Protein AF-Q9VW81-F1 (afdb_monomer_lite)

Secondary structure (DSSP, 8-state):
-HHHHHHHHHHHHHHHHHHHTTS--HHHHHHHSPTT-EEE-SS-TTEEEEE-S-SSS-EEEEEPPTTEEEETTTTEEEES-TT------SSTT-EEEETTEEEEEEEEPTTSPEEEEEPPTTEEEETTTTEEEE----HHHHHHHTSPTT-EEE-TT-TTEEEEEETTEEEEEEPPTTEEEETTTTEEEE-SS-SS-S--SS-----HHHHHHHHHHHH-SSEEE-SS-TTEEEEEETTEEEEEEPPTTEEEETTTTEEEE-TT-HHHHHHHHHHHHHHHHHHHHHHHHHHTT-------------------------------PPP------PPP-----------------

Radius of gyration: 32.93 Å; chains: 1; bounding box: 98×71×91 Å

Structure (mmCIF, N/CA/C/O backbone):
data_AF-Q9VW81-F1
#
_entry.id   AF-Q9VW81-F1
#
loop_
_atom_site.group_PDB
_atom_site.id
_atom_site.type_symbol
_atom_site.label_atom_id
_atom_site.label_alt_id
_atom_site.label_comp_id
_atom_site.label_asym_id
_atom_site.label_entity_id
_atom_site.label_seq_id
_atom_site.pdbx_PDB_ins_code
_atom_site.Cartn_x
_atom_site.Cartn_y
_atom_site.Cartn_z
_atom_site.occupancy
_atom_site.B_iso_or_equiv
_atom_site.auth_seq_id
_atom_site.auth_comp_id
_atom_site.auth_asym_id
_atom_site.auth_atom_id
_atom_site.pdbx_PDB_model_num
ATOM 1 N N . MET A 1 1 ? -50.491 -30.051 59.824 1.00 61.62 1 MET A N 1
ATOM 2 C CA . MET A 1 1 ? -49.815 -30.224 58.514 1.00 61.62 1 MET A CA 1
ATOM 3 C C . MET A 1 1 ? -50.005 -29.016 57.587 1.00 61.62 1 MET A C 1
ATOM 5 O O . MET A 1 1 ? -49.268 -28.918 56.613 1.00 61.62 1 MET A O 1
ATOM 9 N N . GLU A 1 2 ? -50.885 -28.055 57.904 1.00 72.88 2 GLU A N 1
ATOM 10 C CA . GLU A 1 2 ? -51.149 -26.876 57.056 1.00 72.88 2 GLU A CA 1
ATOM 11 C C . GLU A 1 2 ? -49.958 -25.931 56.832 1.00 72.88 2 GLU A C 1
ATOM 13 O O . GLU A 1 2 ? -49.770 -25.464 55.711 1.00 72.88 2 GLU A O 1
ATOM 18 N N . ASN A 1 3 ? -49.087 -25.704 57.825 1.00 72.94 3 ASN A N 1
ATOM 19 C CA . ASN A 1 3 ? -47.959 -24.774 57.648 1.00 72.94 3 ASN A CA 1
ATOM 20 C C . ASN A 1 3 ? -46.942 -25.213 56.581 1.00 72.94 3 ASN A C 1
ATOM 22 O O . ASN A 1 3 ? -46.312 -24.364 55.959 1.00 72.94 3 ASN A O 1
ATOM 26 N N . ARG A 1 4 ? -46.775 -26.520 56.332 1.00 75.69 4 ARG A N 1
ATOM 27 C CA . ARG A 1 4 ? -45.836 -26.997 55.299 1.00 75.69 4 ARG A CA 1
ATOM 28 C C . ARG A 1 4 ? -46.354 -26.751 53.883 1.00 75.69 4 ARG A C 1
ATOM 30 O O . ARG A 1 4 ? -45.559 -26.430 53.009 1.00 75.69 4 ARG A O 1
ATOM 37 N N . LEU A 1 5 ? -47.667 -26.851 53.669 1.00 76.31 5 LEU A N 1
ATOM 38 C CA . LEU A 1 5 ? -48.289 -26.557 52.377 1.00 76.31 5 LEU A CA 1
ATOM 39 C C . LEU A 1 5 ? -48.159 -25.071 52.032 1.00 76.31 5 LEU A C 1
ATOM 41 O O . LEU A 1 5 ? -47.749 -24.755 50.920 1.00 76.31 5 LEU A O 1
ATOM 45 N N . LEU A 1 6 ? -48.411 -24.167 52.986 1.00 79.25 6 LEU A N 1
ATOM 46 C CA . LEU A 1 6 ? -48.279 -22.720 52.765 1.00 79.25 6 LEU A CA 1
ATOM 47 C C . LEU A 1 6 ? -46.860 -22.310 52.353 1.00 79.25 6 LEU A C 1
ATOM 49 O O . LEU A 1 6 ? -46.704 -21.512 51.435 1.00 79.25 6 LEU A O 1
ATOM 53 N N . VAL A 1 7 ? -45.827 -22.892 52.973 1.00 80.44 7 VAL A N 1
ATOM 54 C CA . VAL A 1 7 ? -44.427 -22.614 52.608 1.00 80.44 7 VAL A CA 1
ATOM 55 C C . VAL A 1 7 ? -44.112 -23.113 51.196 1.00 80.44 7 VAL A C 1
ATOM 57 O O . VAL A 1 7 ? -43.472 -22.397 50.435 1.00 80.44 7 VAL A O 1
ATOM 60 N N . ILE A 1 8 ? -44.596 -24.297 50.807 1.00 81.31 8 ILE A N 1
ATOM 61 C CA . ILE A 1 8 ? -44.394 -24.831 49.449 1.00 81.31 8 ILE A CA 1
ATOM 62 C C . ILE A 1 8 ? -45.087 -23.945 48.404 1.00 81.31 8 ILE A C 1
ATOM 64 O O . ILE A 1 8 ? -44.485 -23.642 47.376 1.00 81.31 8 ILE A O 1
ATOM 68 N N . TRP A 1 9 ? -46.309 -23.476 48.677 1.00 83.31 9 TRP A N 1
ATOM 69 C CA . TRP A 1 9 ? -47.015 -22.535 47.801 1.00 83.31 9 TRP A CA 1
ATOM 70 C C . TRP A 1 9 ? -46.297 -21.190 47.690 1.00 83.31 9 TRP A C 1
ATOM 72 O O . TRP A 1 9 ? -46.191 -20.659 46.587 1.00 83.31 9 TRP A O 1
ATOM 82 N N . LEU A 1 10 ? -45.755 -20.663 48.794 1.00 81.31 10 LEU A N 1
ATOM 83 C CA . LEU A 1 10 ? -44.970 -19.428 48.773 1.00 81.31 10 LEU A CA 1
ATOM 84 C C . LEU A 1 10 ? -43.695 -19.599 47.938 1.00 81.31 10 LEU A C 1
ATOM 86 O O . LEU A 1 10 ? -43.390 -18.751 47.109 1.00 81.31 10 LEU A O 1
ATOM 90 N N . LEU A 1 11 ? -42.978 -20.712 48.115 1.00 78.75 11 LEU A N 1
ATOM 91 C CA . LEU A 1 11 ? -41.764 -21.012 47.355 1.00 78.75 11 LEU A CA 1
ATOM 92 C C . LEU A 1 11 ? -42.057 -21.218 45.864 1.00 78.75 11 LEU A C 1
ATOM 94 O O . LEU A 1 11 ? -41.301 -20.720 45.037 1.00 78.75 11 LEU A O 1
ATOM 98 N N . LEU A 1 12 ? -43.161 -21.884 45.510 1.00 74.81 12 LEU A N 1
ATOM 99 C CA . LEU A 1 12 ? -43.614 -22.013 44.121 1.00 74.81 12 LEU A CA 1
ATOM 100 C C . LEU A 1 12 ? -43.999 -20.655 43.528 1.00 74.81 12 LEU A C 1
ATOM 102 O O . LEU A 1 12 ? -43.598 -20.354 42.410 1.00 74.81 12 LEU A O 1
ATOM 106 N N . ALA A 1 13 ? -44.719 -19.812 44.274 1.00 72.88 13 ALA A N 1
ATOM 107 C CA . ALA A 1 13 ? -45.083 -18.470 43.827 1.00 72.88 13 ALA A CA 1
ATOM 108 C C . ALA A 1 13 ? -43.837 -17.599 43.600 1.00 72.88 13 ALA A C 1
ATOM 110 O O . ALA A 1 13 ? -43.706 -16.986 42.542 1.00 72.88 13 ALA A O 1
ATOM 111 N N . ILE A 1 14 ? -42.885 -17.619 44.538 1.00 69.62 14 ILE A N 1
ATOM 112 C CA . ILE A 1 14 ? -41.596 -16.926 44.427 1.00 69.62 14 ILE A CA 1
ATOM 113 C C . ILE A 1 14 ? -40.802 -17.474 43.234 1.00 69.62 14 ILE A C 1
ATOM 115 O O . ILE A 1 14 ? -40.318 -16.687 42.429 1.00 69.62 14 ILE A O 1
ATOM 119 N N . ALA A 1 15 ? -40.743 -18.795 43.039 1.00 60.91 15 ALA A N 1
ATOM 120 C CA . ALA A 1 15 ? -40.084 -19.399 41.882 1.00 60.91 15 ALA A CA 1
ATOM 121 C C . ALA A 1 15 ? -40.744 -18.973 40.560 1.00 60.91 15 ALA A C 1
ATOM 123 O O . ALA A 1 15 ? -40.047 -18.600 39.624 1.00 60.91 15 ALA A O 1
ATOM 124 N N . THR A 1 16 ? -42.079 -18.938 40.479 1.00 59.38 16 THR A N 1
ATOM 125 C CA . THR A 1 16 ? -42.777 -18.452 39.274 1.00 59.38 16 THR A CA 1
ATOM 126 C C . THR A 1 16 ? -42.603 -16.951 39.040 1.00 59.38 16 THR A C 1
ATOM 128 O O . THR A 1 16 ? -42.593 -16.521 37.888 1.00 59.38 16 THR A O 1
ATOM 131 N N . ALA A 1 17 ? -42.438 -16.154 40.100 1.00 57.97 17 ALA A N 1
ATOM 132 C CA . ALA A 1 17 ? -42.166 -14.723 40.003 1.00 57.97 17 ALA A CA 1
ATOM 133 C C . ALA A 1 17 ? -40.717 -14.446 39.564 1.00 57.97 17 ALA A C 1
ATOM 135 O O . ALA A 1 17 ? -40.504 -13.597 38.705 1.00 57.97 17 ALA A O 1
ATOM 136 N N . LEU A 1 18 ? -39.739 -15.208 40.071 1.00 54.00 18 LEU A N 1
ATOM 137 C CA . LEU A 1 18 ? -38.339 -15.130 39.639 1.00 54.00 18 LEU A CA 1
ATOM 138 C C . LEU A 1 18 ? -38.146 -15.629 38.201 1.00 54.00 18 LEU A C 1
ATOM 140 O O . LEU A 1 18 ? -37.438 -14.987 37.436 1.00 54.00 18 LEU A O 1
ATOM 144 N N . VAL A 1 19 ? -38.844 -16.692 37.784 1.00 51.12 19 VAL A N 1
ATOM 145 C CA . VAL A 1 19 ? -38.787 -17.193 36.395 1.00 51.12 19 VAL A CA 1
ATOM 146 C C . VAL A 1 19 ? -39.449 -16.223 35.401 1.00 51.12 19 VAL A C 1
ATOM 148 O O . VAL A 1 19 ? -39.058 -16.174 34.238 1.00 51.12 19 VAL A O 1
ATOM 151 N N . LYS A 1 20 ? -40.415 -15.400 35.836 1.00 51.06 20 LYS A N 1
ATOM 152 C CA . LYS A 1 20 ? -41.010 -14.341 34.995 1.00 51.06 20 LYS A CA 1
ATOM 153 C C . LYS A 1 20 ? -40.194 -13.044 34.952 1.00 51.06 20 LYS A C 1
ATOM 155 O O . LYS A 1 20 ? -40.420 -12.247 34.048 1.00 51.06 20 LYS A O 1
ATOM 160 N N . ALA A 1 21 ? -39.257 -12.834 35.876 1.00 51.03 21 ALA A N 1
ATOM 161 C CA . ALA A 1 21 ? -38.450 -11.614 35.942 1.00 51.03 21 ALA A CA 1
ATOM 162 C C . ALA A 1 21 ? -37.217 -11.622 35.010 1.00 51.03 21 ALA A C 1
ATOM 164 O O . ALA A 1 21 ? -36.600 -10.579 34.816 1.00 51.03 21 ALA A O 1
ATOM 165 N N . GLU A 1 22 ? -36.868 -12.757 34.392 1.00 49.53 22 GLU A N 1
ATOM 166 C CA . GLU A 1 22 ? -35.699 -12.877 33.495 1.00 49.53 22 GLU A CA 1
ATOM 167 C C . GLU A 1 22 ? -36.015 -12.763 31.991 1.00 49.53 22 GLU A C 1
ATOM 169 O O . GLU A 1 22 ? -35.118 -12.869 31.140 1.00 49.53 22 GLU A O 1
ATOM 174 N N . LEU A 1 23 ? -37.270 -12.477 31.635 1.00 51.34 23 LEU A N 1
ATOM 175 C CA . LEU A 1 23 ? -37.613 -12.020 30.293 1.00 51.34 23 LEU A CA 1
ATOM 176 C C . LEU A 1 23 ? -37.543 -10.492 30.290 1.00 51.34 23 LEU A C 1
ATOM 178 O O . LEU A 1 23 ? -38.525 -9.811 30.559 1.00 51.34 23 LEU A O 1
ATOM 182 N N . THR A 1 24 ? -36.340 -9.968 30.053 1.00 61.16 24 THR A N 1
ATOM 183 C CA . THR A 1 24 ? -36.087 -8.552 29.772 1.00 61.16 24 THR A CA 1
ATOM 184 C C . THR A 1 24 ? -37.059 -8.075 28.699 1.00 61.16 24 THR A C 1
ATOM 186 O O . THR A 1 24 ? -36.849 -8.345 27.515 1.00 61.16 24 THR A O 1
ATOM 189 N N . ASP A 1 25 ? -38.136 -7.413 29.116 1.00 83.62 25 ASP A N 1
ATOM 190 C CA . ASP A 1 25 ? -39.048 -6.749 28.201 1.00 83.62 25 ASP A CA 1
ATOM 191 C C . ASP A 1 25 ? -38.289 -5.568 27.600 1.00 83.62 25 ASP A C 1
ATOM 193 O O . ASP A 1 25 ? -38.057 -4.550 28.254 1.00 83.62 25 ASP A O 1
ATOM 197 N N . ILE A 1 26 ? -37.830 -5.738 26.362 1.00 89.50 26 ILE A N 1
ATOM 198 C CA . ILE A 1 26 ? -37.097 -4.716 25.617 1.00 89.50 26 ILE A CA 1
ATOM 199 C C . ILE A 1 26 ? -37.879 -3.393 25.559 1.00 89.50 26 ILE A C 1
ATOM 201 O O . ILE A 1 26 ? -37.267 -2.328 25.577 1.00 89.50 26 ILE A O 1
ATOM 205 N N . SER A 1 27 ? -39.218 -3.451 25.607 1.00 89.94 27 SER A N 1
ATOM 206 C CA . SER A 1 27 ? -40.093 -2.282 25.741 1.00 89.94 27 SER A CA 1
ATOM 207 C C . SER A 1 27 ? -39.784 -1.487 27.011 1.00 89.94 27 SER A C 1
ATOM 209 O O . SER A 1 27 ? -39.587 -0.275 26.951 1.00 89.94 27 SER A O 1
ATOM 211 N N . ALA A 1 28 ? -39.667 -2.161 28.160 1.00 91.25 28 ALA A N 1
ATOM 212 C CA . ALA A 1 28 ? -39.347 -1.522 29.434 1.00 91.25 28 ALA A CA 1
ATOM 213 C C . ALA A 1 28 ? -37.933 -0.924 29.440 1.00 91.25 28 ALA A C 1
ATOM 215 O O . ALA A 1 28 ? -37.743 0.170 29.964 1.00 91.25 28 ALA A O 1
ATOM 216 N N . ILE A 1 29 ? -36.959 -1.608 28.826 1.00 91.00 29 ILE A N 1
ATOM 217 C CA . ILE A 1 29 ? -35.581 -1.105 28.709 1.00 91.00 29 ILE A CA 1
ATOM 218 C C . ILE A 1 29 ? -35.547 0.154 27.837 1.00 91.00 29 ILE A C 1
ATOM 220 O O . ILE A 1 29 ? -34.961 1.157 28.237 1.00 91.00 29 ILE A O 1
ATOM 224 N N . CYS A 1 30 ? -36.202 0.142 26.676 1.00 92.56 30 CYS A N 1
ATOM 225 C CA . CYS A 1 30 ? -36.189 1.296 25.782 1.00 92.56 30 CYS A CA 1
ATOM 226 C C . CYS A 1 30 ? -36.973 2.505 26.305 1.00 92.56 30 CYS A C 1
ATOM 228 O O . CYS A 1 30 ? -36.609 3.626 25.971 1.00 92.56 30 CYS A O 1
ATOM 230 N N . ARG A 1 31 ? -37.976 2.317 27.175 1.00 91.38 31 ARG A N 1
ATOM 231 C CA . ARG A 1 31 ? -38.679 3.428 27.850 1.00 91.38 31 ARG A CA 1
ATOM 232 C C . ARG A 1 31 ? -37.808 4.205 28.843 1.00 91.38 31 ARG A C 1
ATOM 234 O O . ARG A 1 31 ? -38.132 5.344 29.158 1.00 91.38 31 ARG A O 1
ATOM 241 N N . ILE A 1 32 ? -36.742 3.592 29.362 1.00 91.19 32 ILE A N 1
ATOM 242 C CA . ILE A 1 32 ? -35.796 4.230 30.298 1.00 91.19 32 ILE A CA 1
ATOM 243 C C . ILE A 1 32 ? -34.436 4.544 29.661 1.00 91.19 32 ILE A C 1
ATOM 245 O O . ILE A 1 32 ? -33.560 5.076 30.338 1.00 91.19 32 ILE A O 1
ATOM 249 N N . SER A 1 33 ? -34.242 4.162 28.398 1.00 89.69 33 SER A N 1
ATOM 250 C CA . SER A 1 33 ? -33.012 4.406 27.642 1.00 89.69 33 SER A CA 1
ATOM 251 C C . SER A 1 33 ? -33.099 5.735 26.897 1.00 89.69 33 SER A C 1
ATOM 253 O O . SER A 1 33 ? -34.195 6.235 26.637 1.00 89.69 33 SER A O 1
ATOM 255 N N . ASP A 1 34 ? -31.951 6.286 26.508 1.00 90.06 34 ASP A N 1
ATOM 256 C CA . ASP A 1 34 ? -31.934 7.485 25.675 1.00 90.06 34 ASP A CA 1
ATOM 257 C C . ASP A 1 34 ? -32.507 7.177 24.272 1.00 90.06 34 ASP A C 1
ATOM 259 O O . ASP A 1 34 ? -32.276 6.086 23.726 1.00 90.06 34 ASP A O 1
ATOM 263 N N . PRO A 1 35 ? -33.242 8.114 23.641 1.00 88.94 35 PRO A N 1
ATOM 264 C CA . PRO A 1 35 ? -33.694 7.949 22.265 1.00 88.94 35 PRO A CA 1
ATOM 265 C C . PRO A 1 35 ? -32.523 7.657 21.317 1.00 88.94 35 PRO A C 1
ATOM 267 O O . PRO A 1 35 ? -31.460 8.269 21.412 1.00 88.94 35 PRO A O 1
ATOM 270 N N . TRP A 1 36 ? -32.741 6.749 20.367 1.00 86.38 36 TRP A N 1
ATOM 271 C CA . TRP A 1 36 ? -31.780 6.248 19.373 1.00 86.38 36 TRP A CA 1
ATOM 272 C C . TRP A 1 36 ? -30.646 5.377 19.916 1.00 86.38 36 TRP A C 1
ATOM 274 O O . TRP A 1 36 ? -29.735 5.011 19.169 1.00 86.38 36 TRP A O 1
ATOM 284 N N . GLN A 1 37 ? -30.720 4.971 21.183 1.00 89.31 37 GLN A N 1
ATOM 285 C CA . GLN A 1 37 ? -29.803 3.985 21.733 1.00 89.31 37 GLN A CA 1
ATOM 286 C C . GLN A 1 37 ? -29.997 2.620 21.057 1.00 89.31 37 GLN A C 1
ATOM 288 O O . GLN A 1 37 ? -31.115 2.112 20.938 1.00 89.31 37 GLN A O 1
ATOM 293 N N . MET A 1 38 ? -28.894 2.010 20.617 1.00 89.94 38 MET A N 1
ATOM 294 C CA . MET A 1 38 ? -28.894 0.642 20.098 1.00 89.94 38 MET A CA 1
ATOM 295 C C . MET A 1 38 ? -28.756 -0.347 21.258 1.00 89.94 38 MET A C 1
ATOM 297 O O . MET A 1 38 ? -28.084 -0.042 22.237 1.00 89.94 38 MET A O 1
ATOM 301 N N . LEU A 1 39 ? -29.357 -1.531 21.160 1.00 91.62 39 LEU A N 1
ATOM 302 C CA . LEU A 1 39 ? -29.265 -2.601 22.157 1.00 91.62 39 LEU A CA 1
ATOM 303 C C . LEU A 1 39 ? -29.141 -3.961 21.459 1.00 91.62 39 LEU A C 1
ATOM 305 O O . LEU A 1 39 ? -29.843 -4.210 20.482 1.00 91.62 39 LEU A O 1
ATOM 309 N N . PRO A 1 40 ? -28.290 -4.881 21.932 1.00 91.25 40 PRO A N 1
ATOM 310 C CA . PRO A 1 40 ? -28.145 -6.186 21.300 1.00 91.25 40 PRO A CA 1
ATOM 311 C C . PRO A 1 40 ? -29.385 -7.064 21.500 1.00 91.25 40 PRO A C 1
ATOM 313 O O . PRO A 1 40 ? -29.967 -7.095 22.586 1.00 91.25 40 PRO A O 1
ATOM 316 N N . HIS A 1 41 ? -29.752 -7.853 20.488 1.00 92.31 41 HIS A N 1
ATOM 317 C CA . HIS A 1 41 ? -30.780 -8.875 20.664 1.00 92.31 41 HIS A CA 1
ATOM 318 C C . HIS A 1 41 ? -30.234 -10.033 21.523 1.00 92.31 41 HIS A C 1
ATOM 320 O O . HIS A 1 41 ? -29.090 -10.468 21.376 1.00 92.31 41 HIS A O 1
ATOM 326 N N . LYS A 1 42 ? -31.068 -10.555 22.434 1.00 87.19 42 LYS A N 1
ATOM 327 C CA . LYS A 1 42 ? -30.705 -11.621 23.386 1.00 87.19 42 LYS A CA 1
ATOM 328 C C . LYS A 1 42 ? -30.369 -12.952 22.698 1.00 87.19 42 LYS A C 1
ATOM 330 O O . LYS A 1 42 ? -29.297 -13.497 22.942 1.00 87.19 42 LYS A O 1
ATOM 335 N N . ASP A 1 43 ? -31.257 -13.413 21.814 1.00 87.19 43 ASP A N 1
ATOM 336 C CA . ASP A 1 43 ? -31.162 -14.741 21.176 1.00 87.19 43 ASP A CA 1
ATOM 337 C C . ASP A 1 43 ? -30.579 -14.739 19.751 1.00 87.19 43 ASP A C 1
ATOM 339 O O . ASP A 1 43 ? -30.019 -15.739 19.308 1.00 87.19 43 ASP A O 1
ATOM 343 N N . HIS A 1 44 ? -30.672 -13.621 19.026 1.00 90.75 44 HIS A N 1
ATOM 344 C CA . HIS A 1 44 ? -30.200 -13.503 17.648 1.00 90.75 44 HIS A CA 1
ATOM 345 C C . HIS A 1 44 ? -29.041 -12.510 17.562 1.00 90.75 44 HIS A C 1
ATOM 347 O O . HIS A 1 44 ? -29.239 -11.311 17.439 1.00 90.75 44 HIS A O 1
ATOM 353 N N . CYS A 1 45 ? -27.812 -13.010 17.561 1.00 90.19 45 CYS A N 1
ATOM 354 C CA . CYS A 1 45 ? -26.583 -12.217 17.422 1.00 90.19 45 CYS A CA 1
ATOM 355 C C . CYS A 1 45 ? -26.525 -11.291 16.190 1.00 90.19 45 CYS A C 1
ATOM 357 O O . CYS A 1 45 ? -25.803 -10.302 16.203 1.00 90.19 45 CYS A O 1
ATOM 359 N N . GLN A 1 46 ? -27.257 -11.597 15.115 1.00 90.62 46 GLN A N 1
ATOM 360 C CA . GLN A 1 46 ? -27.344 -10.747 13.920 1.00 90.62 46 GLN A CA 1
ATOM 361 C C . GLN A 1 46 ? -28.371 -9.620 14.062 1.00 90.62 46 GLN A C 1
ATOM 363 O O . GLN A 1 46 ? -28.536 -8.832 13.136 1.00 90.62 46 GLN A O 1
ATOM 368 N N . ARG A 1 47 ? -29.083 -9.550 15.189 1.00 93.25 47 ARG A N 1
ATOM 369 C CA . ARG A 1 47 ? -30.171 -8.605 15.409 1.00 93.25 47 ARG A CA 1
ATOM 370 C C . ARG A 1 47 ? -29.870 -7.652 16.547 1.00 93.25 47 ARG A C 1
ATOM 372 O O . ARG A 1 47 ? -29.134 -7.967 17.483 1.00 93.25 47 ARG A O 1
ATOM 379 N N . PHE A 1 48 ? -30.485 -6.487 16.466 1.00 92.44 48 PHE A N 1
ATOM 380 C CA . PHE A 1 48 ? -30.398 -5.453 17.481 1.00 92.44 48 PHE A CA 1
ATOM 381 C C . PHE A 1 48 ? -31.679 -4.635 17.519 1.00 92.44 48 PHE A C 1
ATOM 383 O O . PHE A 1 48 ? -32.452 -4.611 16.563 1.00 92.44 48 PHE A O 1
ATOM 390 N N . TYR A 1 49 ? -31.894 -3.970 18.640 1.00 93.81 49 TYR A N 1
ATOM 391 C CA . TYR A 1 49 ? -32.984 -3.039 18.850 1.00 93.81 49 TYR A CA 1
ATOM 392 C C . TYR A 1 49 ? -32.460 -1.610 18.775 1.00 93.81 49 TYR A C 1
ATOM 394 O O . TYR A 1 49 ? -31.332 -1.340 19.184 1.00 93.81 49 TYR A O 1
ATOM 402 N N . VAL A 1 50 ? -33.286 -0.697 18.281 1.00 91.94 50 VAL A N 1
ATOM 403 C CA . VAL A 1 50 ? -33.082 0.749 18.401 1.00 91.94 50 VAL A CA 1
ATOM 404 C C . VAL A 1 50 ? -34.241 1.298 19.216 1.00 91.94 50 VAL A C 1
ATOM 406 O O . VAL A 1 50 ? -35.397 1.130 18.822 1.00 91.94 50 VAL A O 1
ATOM 409 N N . CYS A 1 51 ? -33.940 1.932 20.346 1.00 92.50 51 CYS A N 1
ATOM 410 C CA . CYS A 1 51 ? -34.938 2.610 21.161 1.00 92.50 51 CYS A CA 1
ATOM 411 C C . CYS A 1 51 ? -35.365 3.896 20.452 1.00 92.50 51 CYS A C 1
ATOM 413 O O . CYS A 1 51 ? -34.529 4.711 20.080 1.00 92.50 51 CYS A O 1
ATOM 415 N N . THR A 1 52 ? -36.655 4.081 20.210 1.00 90.06 52 THR A N 1
ATOM 416 C CA . THR A 1 52 ? -37.161 5.191 19.377 1.00 90.06 52 THR A CA 1
ATOM 417 C C . THR A 1 52 ? -37.386 6.477 20.176 1.00 90.06 52 THR A C 1
ATOM 419 O O . THR A 1 52 ? -37.429 7.557 19.593 1.00 90.06 52 THR A O 1
ATOM 422 N N . GLY A 1 53 ? -37.538 6.361 21.500 1.00 87.94 53 GLY A N 1
ATOM 423 C CA . GLY A 1 53 ? -38.034 7.433 22.367 1.00 87.94 53 GLY A CA 1
ATOM 424 C C . GLY A 1 53 ? -39.552 7.657 22.285 1.00 87.94 53 GLY A C 1
ATOM 425 O O . GLY A 1 53 ? -40.044 8.611 22.878 1.00 87.94 53 GLY A O 1
ATOM 426 N N . ASP A 1 54 ? -40.282 6.813 21.552 1.00 88.19 54 ASP A N 1
ATOM 427 C CA . ASP A 1 54 ? -41.738 6.879 21.394 1.00 88.19 54 ASP A CA 1
ATOM 428 C C . ASP A 1 54 ? -42.445 5.965 22.413 1.00 88.19 54 ASP A C 1
ATOM 430 O O . ASP A 1 54 ? -42.041 4.821 22.620 1.00 88.19 54 ASP A O 1
ATOM 434 N N . ASP A 1 55 ? -43.504 6.451 23.061 1.00 85.00 55 ASP A N 1
ATOM 435 C CA . ASP A 1 55 ? -44.228 5.690 24.087 1.00 85.00 55 ASP A CA 1
ATOM 436 C C . ASP A 1 55 ? -45.095 4.553 23.525 1.00 85.00 55 ASP A C 1
ATOM 438 O O . ASP A 1 55 ? -45.300 3.545 24.215 1.00 85.00 55 ASP A O 1
ATOM 442 N N . ASP A 1 56 ? -45.608 4.699 22.303 1.00 88.75 56 ASP A N 1
ATOM 443 C CA . ASP A 1 56 ? -46.454 3.713 21.629 1.00 88.75 56 ASP A CA 1
ATOM 444 C C . ASP A 1 56 ? -45.596 2.638 20.948 1.00 88.75 56 ASP A C 1
ATOM 446 O O . ASP A 1 56 ? -45.935 1.452 20.970 1.00 88.75 56 ASP A O 1
ATOM 450 N N . MET A 1 57 ? -44.452 3.038 20.388 1.00 88.12 57 MET A N 1
ATOM 451 C CA . MET A 1 57 ? -43.502 2.158 19.701 1.00 88.12 57 MET A CA 1
ATOM 452 C C . MET A 1 57 ? -42.087 2.304 20.275 1.00 88.12 57 MET A C 1
ATOM 454 O O . MET A 1 57 ? -41.213 2.811 19.573 1.00 88.12 57 MET A O 1
ATOM 458 N N . PRO A 1 58 ? -41.812 1.822 21.505 1.00 90.00 58 PRO A N 1
ATOM 459 C CA . PRO A 1 58 ? -40.573 2.118 22.238 1.00 90.00 58 PRO A CA 1
ATOM 460 C C . PRO A 1 58 ? -39.300 1.579 21.591 1.00 90.00 58 PRO A C 1
ATOM 462 O O . PRO A 1 58 ? -38.211 2.080 21.869 1.00 90.00 58 PRO A O 1
ATOM 465 N N . PHE A 1 59 ? -39.406 0.581 20.714 1.00 92.81 59 PHE A N 1
ATOM 466 C CA . PHE A 1 59 ? -38.261 0.017 20.013 1.00 92.81 59 PHE A CA 1
ATOM 467 C C . PHE A 1 59 ? -38.617 -0.443 18.598 1.00 92.81 59 PHE A C 1
ATOM 469 O O . PHE A 1 59 ? -39.770 -0.737 18.282 1.00 92.81 59 PHE A O 1
ATOM 476 N N . GLN A 1 60 ? -37.592 -0.557 17.759 1.00 90.56 60 GLN A N 1
ATOM 477 C CA . GLN A 1 60 ? -37.641 -1.248 16.472 1.00 90.56 60 GLN A CA 1
ATOM 478 C C . GLN A 1 60 ? -36.506 -2.272 16.394 1.00 90.56 60 GLN A C 1
ATOM 480 O O . GLN A 1 60 ? -35.406 -2.014 16.881 1.00 90.56 60 GLN A O 1
ATOM 485 N N . GLU A 1 61 ? -36.768 -3.435 15.799 1.00 93.06 61 GLU A N 1
ATOM 486 C CA . GLU A 1 61 ? -35.780 -4.503 15.592 1.00 93.06 61 GLU A CA 1
ATOM 487 C C . GLU A 1 61 ? -35.170 -4.405 14.189 1.00 93.06 61 GLU A C 1
ATOM 489 O O . GLU A 1 61 ? -35.879 -4.258 13.192 1.00 93.06 61 GLU A O 1
ATOM 494 N N . PHE A 1 62 ? -33.849 -4.529 14.108 1.00 92.19 62 PHE A N 1
ATOM 495 C CA . PHE A 1 62 ? -33.077 -4.493 12.872 1.00 92.19 62 PHE A CA 1
ATOM 496 C C . PHE A 1 62 ? -32.186 -5.732 12.755 1.00 92.19 62 PHE A C 1
ATOM 498 O O . PHE A 1 62 ? -31.772 -6.322 13.754 1.00 92.19 62 PHE A O 1
ATOM 505 N N . ASN A 1 63 ? -31.862 -6.108 11.516 1.00 93.25 63 ASN A N 1
ATOM 506 C CA . ASN A 1 63 ? -30.883 -7.148 11.207 1.00 93.25 63 ASN A CA 1
ATOM 507 C C . ASN A 1 63 ? -29.618 -6.496 10.640 1.00 93.25 63 ASN A C 1
ATOM 509 O O . ASN A 1 63 ? -29.702 -5.604 9.792 1.00 93.25 63 ASN A O 1
ATOM 513 N N . CYS A 1 64 ? -28.452 -6.973 11.061 1.00 88.38 64 CYS A N 1
ATOM 514 C CA . CYS A 1 64 ? -27.203 -6.686 10.374 1.00 88.38 64 CYS A CA 1
ATOM 515 C C . CYS A 1 64 ? -27.226 -7.261 8.942 1.00 88.38 64 CYS A C 1
ATOM 517 O O . CYS A 1 64 ? -27.937 -8.237 8.680 1.00 88.38 64 CYS A O 1
ATOM 519 N N . PRO A 1 65 ? -26.453 -6.683 8.003 1.00 86.94 65 PRO A N 1
ATOM 520 C CA . PRO A 1 65 ? -26.278 -7.252 6.667 1.00 86.94 65 PRO A CA 1
ATOM 521 C C . PRO A 1 65 ? -25.768 -8.704 6.702 1.00 86.94 65 PRO A C 1
ATOM 523 O O . PRO A 1 65 ? -25.189 -9.146 7.695 1.00 86.94 65 PRO A O 1
ATOM 526 N N . ALA A 1 66 ? -25.926 -9.437 5.596 1.00 83.44 66 ALA A N 1
ATOM 527 C CA . ALA A 1 66 ? -25.334 -10.771 5.455 1.00 83.44 66 ALA A CA 1
ATOM 528 C C . ALA A 1 66 ? -23.812 -10.727 5.704 1.00 83.44 66 ALA A C 1
ATOM 530 O O . ALA A 1 66 ? -23.156 -9.791 5.250 1.00 83.44 66 ALA A O 1
ATOM 531 N N . GLU A 1 67 ? -23.272 -11.737 6.399 1.00 78.94 67 GLU A N 1
ATOM 532 C CA . GLU A 1 67 ? -21.871 -11.828 6.870 1.00 78.94 67 GLU A CA 1
ATOM 533 C C . GLU A 1 67 ? -21.477 -10.864 8.011 1.00 78.94 67 GLU A C 1
ATOM 535 O O . GLU A 1 67 ? -20.293 -10.725 8.320 1.00 78.94 67 GLU A O 1
ATOM 540 N N . TYR A 1 68 ? -22.444 -10.201 8.657 1.00 84.88 68 TYR A N 1
ATOM 541 C CA . TYR A 1 68 ? -22.214 -9.337 9.821 1.00 84.88 68 TYR A CA 1
ATOM 542 C C . TYR A 1 68 ? -23.009 -9.828 11.039 1.00 84.88 68 TYR A C 1
ATOM 544 O O . TYR A 1 68 ? -24.063 -10.453 10.906 1.00 84.88 68 TYR A O 1
ATOM 552 N N . HIS A 1 69 ? -22.541 -9.489 12.239 1.00 87.31 69 HIS A N 1
ATOM 553 C CA . HIS A 1 69 ? -23.272 -9.670 13.495 1.00 87.31 69 HIS A CA 1
ATOM 554 C C . HIS A 1 69 ? -23.223 -8.391 14.338 1.00 87.31 69 HIS A C 1
ATOM 556 O O . HIS A 1 69 ? -22.341 -7.552 14.161 1.00 87.31 69 HIS A O 1
ATOM 562 N N . PHE A 1 70 ? -24.177 -8.213 15.250 1.00 86.62 70 PHE A N 1
ATOM 563 C CA . PHE A 1 70 ? -24.224 -7.039 16.112 1.00 86.62 70 PHE A CA 1
ATOM 564 C C . PHE A 1 70 ? -23.315 -7.230 17.327 1.00 86.62 70 PHE A C 1
ATOM 566 O O . PHE A 1 70 ? -23.518 -8.131 18.145 1.00 86.62 70 PHE A O 1
ATOM 573 N N . SER A 1 71 ? -22.309 -6.369 17.470 1.00 81.62 71 SER A N 1
ATOM 574 C CA . SER A 1 71 ? -21.388 -6.430 18.599 1.00 81.62 71 SER A CA 1
ATOM 575 C C . SER A 1 71 ? -22.006 -5.809 19.852 1.00 81.62 71 SER A C 1
ATOM 577 O O . SER A 1 71 ? -22.260 -4.607 19.900 1.00 81.62 71 SER A O 1
ATOM 579 N N . LYS A 1 72 ? -22.159 -6.610 20.915 1.00 84.25 72 LYS A N 1
ATOM 580 C CA . LYS A 1 72 ? -22.648 -6.147 22.232 1.00 84.25 72 LYS A CA 1
ATOM 581 C C . LYS A 1 72 ? -21.727 -5.124 22.904 1.00 84.25 72 LYS A C 1
ATOM 583 O O . LYS A 1 72 ? -22.178 -4.380 23.762 1.00 84.25 72 LYS A O 1
ATOM 588 N N . LYS A 1 73 ? -20.43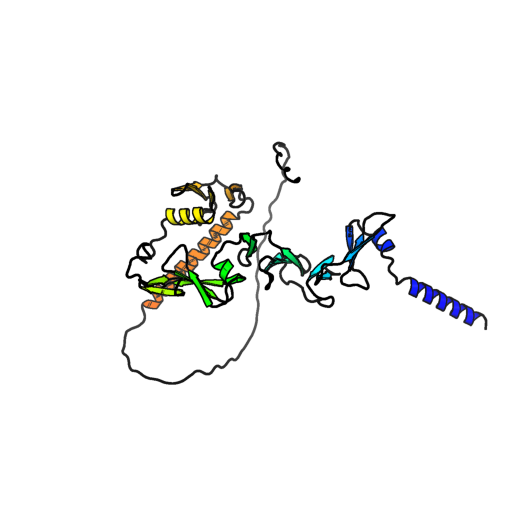5 -5.135 22.563 1.00 76.00 73 LYS A N 1
ATOM 589 C CA . LYS A 1 73 ? -19.420 -4.251 23.154 1.00 76.00 73 LYS A CA 1
ATOM 590 C C . LYS A 1 73 ? -19.333 -2.912 22.428 1.00 76.00 73 LYS A C 1
ATOM 592 O O . LYS A 1 73 ? -19.063 -1.894 23.048 1.00 76.00 73 LYS A O 1
ATOM 597 N N . LEU A 1 74 ? -19.524 -2.944 21.113 1.00 72.94 74 LEU A N 1
ATOM 598 C CA . LEU A 1 74 ? -19.241 -1.826 20.214 1.00 72.94 74 LEU A CA 1
ATOM 599 C C . LEU A 1 74 ? -20.527 -1.143 19.743 1.00 72.94 74 LEU A C 1
ATOM 601 O O . LEU A 1 74 ? -20.475 -0.057 19.179 1.00 72.94 74 LEU A O 1
ATOM 605 N N . MET A 1 75 ? -21.673 -1.788 19.981 1.00 82.25 75 MET A N 1
ATOM 606 C CA . MET A 1 75 ? -23.009 -1.311 19.628 1.00 82.25 75 MET A CA 1
ATOM 607 C C . MET A 1 75 ? -23.163 -1.020 18.127 1.00 82.25 75 MET A C 1
ATOM 609 O O . MET A 1 75 ? -23.878 -0.107 17.733 1.00 82.25 75 MET A O 1
ATOM 613 N N . ILE A 1 76 ? -22.489 -1.811 17.283 1.00 80.38 76 ILE A N 1
ATOM 614 C CA . ILE A 1 76 ? -22.488 -1.703 15.817 1.00 80.38 76 ILE A CA 1
ATOM 615 C C . ILE A 1 76 ? -22.441 -3.097 15.170 1.00 80.38 76 ILE A C 1
ATOM 617 O O . ILE A 1 76 ? -21.953 -4.057 15.773 1.00 80.38 76 ILE A O 1
ATOM 621 N N . CYS A 1 77 ? -22.927 -3.220 13.930 1.00 84.56 77 CYS A N 1
ATOM 622 C CA . CYS A 1 77 ? -22.737 -4.417 13.109 1.00 84.56 77 CYS A CA 1
ATOM 623 C C . CYS A 1 77 ? -21.279 -4.534 12.646 1.00 84.56 77 CYS A C 1
ATOM 625 O O . CYS A 1 77 ? -20.786 -3.675 11.914 1.00 84.56 77 CYS A O 1
ATOM 627 N N . VAL A 1 78 ? -20.610 -5.621 13.021 1.00 74.06 78 VAL A N 1
ATOM 628 C CA . VAL A 1 78 ? -19.230 -5.931 12.630 1.00 74.06 78 VAL A CA 1
ATOM 629 C C . VAL A 1 78 ? -19.196 -7.149 11.697 1.00 74.06 78 VAL A C 1
ATOM 631 O O . VAL A 1 78 ? -20.063 -8.018 11.815 1.00 74.06 78 VAL A O 1
ATOM 634 N N . PRO A 1 79 ? -18.244 -7.227 10.748 1.00 73.81 79 PRO A N 1
ATOM 635 C CA . PRO A 1 79 ? -18.088 -8.405 9.900 1.00 73.81 79 PRO A CA 1
ATOM 636 C C . PRO A 1 79 ? -17.748 -9.647 10.727 1.00 73.81 79 PRO A C 1
ATOM 638 O O . PRO A 1 79 ? -17.021 -9.549 11.713 1.00 73.81 79 PRO A O 1
ATOM 641 N N . GLY A 1 80 ? -18.204 -10.812 10.277 1.00 73.62 80 GLY A N 1
ATOM 642 C CA . GLY A 1 80 ? -17.854 -12.106 10.856 1.00 73.62 80 GLY A CA 1
ATOM 643 C C . GLY A 1 80 ? -19.042 -12.845 11.464 1.00 73.62 80 GLY A C 1
ATOM 644 O O . GLY A 1 80 ? -20.141 -12.306 11.629 1.00 73.62 80 GLY A O 1
ATOM 645 N N . ALA A 1 81 ? -18.805 -14.111 11.801 1.00 80.00 81 ALA A N 1
ATOM 646 C CA . ALA A 1 81 ? -19.799 -14.978 12.419 1.00 80.00 81 ALA A CA 1
ATOM 647 C C . ALA A 1 81 ? -20.027 -14.617 13.897 1.00 80.00 81 ALA A C 1
ATOM 649 O O . ALA A 1 81 ? -19.174 -14.024 14.553 1.00 80.00 81 ALA A O 1
ATOM 650 N N . CYS A 1 82 ? -21.160 -15.049 14.451 1.00 78.94 82 CYS A N 1
ATOM 651 C CA . CYS A 1 82 ? -21.592 -14.773 15.828 1.00 78.94 82 CYS A CA 1
ATOM 652 C C . CYS A 1 82 ? -20.742 -15.389 16.954 1.00 78.94 82 CYS A C 1
ATOM 654 O O . CYS A 1 82 ? -21.182 -15.463 18.098 1.00 78.94 82 CYS A O 1
ATOM 656 N N . THR A 1 83 ? -19.549 -15.862 16.631 1.00 71.00 83 THR A N 1
ATOM 657 C CA . THR A 1 83 ? -18.595 -16.493 17.543 1.00 71.00 83 THR A CA 1
ATOM 658 C C . THR A 1 83 ? -17.267 -15.744 17.582 1.00 71.00 83 THR A C 1
ATOM 660 O O . THR A 1 83 ? -16.365 -16.155 18.306 1.00 71.00 83 THR A O 1
ATOM 663 N N . ASP A 1 84 ? -17.122 -14.675 16.793 1.00 57.66 84 ASP A N 1
ATOM 664 C CA . ASP A 1 84 ? -15.857 -13.971 16.626 1.00 57.66 84 ASP A CA 1
ATOM 665 C C . ASP A 1 84 ? -15.728 -12.832 17.650 1.00 57.66 84 ASP A C 1
ATOM 667 O O . ASP A 1 84 ? -15.831 -11.646 17.340 1.00 57.66 84 ASP A O 1
ATOM 671 N N . GLU A 1 85 ? -15.518 -13.200 18.918 1.00 55.69 85 GLU A N 1
ATOM 672 C CA . GLU A 1 85 ? -15.146 -12.246 19.978 1.00 55.69 85 GLU A CA 1
ATOM 673 C C . GLU A 1 85 ? -13.709 -11.702 19.815 1.00 55.69 85 GLU A C 1
ATOM 675 O O . GLU A 1 85 ? -13.240 -10.905 20.629 1.00 55.69 85 GLU A O 1
ATOM 680 N N . SER A 1 86 ? -13.001 -12.075 18.745 1.00 54.12 86 SER A N 1
ATOM 681 C CA . SER A 1 86 ? -11.595 -11.745 18.511 1.00 54.12 86 SER A CA 1
ATOM 682 C C . SER A 1 86 ? -11.370 -10.873 17.281 1.00 54.12 86 SER A C 1
ATOM 684 O O . SER A 1 86 ? -10.537 -11.178 16.435 1.00 54.12 86 SER A O 1
ATOM 686 N N . VAL A 1 87 ? -12.051 -9.731 17.197 1.00 59.84 87 VAL A N 1
ATOM 687 C CA . VAL A 1 87 ? -11.655 -8.685 16.241 1.00 59.84 87 VAL A CA 1
ATOM 688 C C . VAL A 1 87 ? -11.362 -7.377 16.966 1.00 59.84 87 VAL A C 1
ATOM 690 O O . VAL A 1 87 ? -11.902 -6.324 16.640 1.00 59.84 87 VAL A O 1
ATOM 693 N N . PHE A 1 88 ? -10.505 -7.467 17.988 1.00 62.03 88 PHE A N 1
ATOM 694 C CA . PHE A 1 88 ? -9.948 -6.294 18.651 1.00 62.03 88 PHE A CA 1
ATOM 695 C C . PHE A 1 88 ? -8.777 -5.747 17.836 1.00 62.03 88 PHE A C 1
ATOM 697 O O . PHE A 1 88 ? -7.759 -6.417 17.665 1.00 62.03 88 PHE A O 1
ATOM 704 N N . CYS A 1 89 ? -8.910 -4.527 17.334 1.00 71.44 89 CYS A N 1
ATOM 705 C CA . CYS A 1 89 ? -7.791 -3.798 16.752 1.00 71.44 89 CYS A CA 1
ATOM 706 C C . CYS A 1 89 ? -6.932 -3.185 17.869 1.00 71.44 89 CYS A C 1
ATOM 708 O O . CYS A 1 89 ? -7.449 -2.566 18.797 1.00 71.44 89 CYS A O 1
ATOM 710 N N . GLY A 1 90 ? -5.614 -3.401 17.812 1.00 62.75 90 GLY A N 1
ATOM 711 C CA . GLY A 1 90 ? -4.690 -3.013 18.889 1.00 62.75 90 GLY A CA 1
ATOM 712 C C . GLY A 1 90 ? -4.280 -1.538 18.894 1.00 62.75 90 GLY A C 1
ATOM 713 O O . GLY A 1 90 ? -3.731 -1.063 19.882 1.00 62.75 90 GLY A O 1
ATOM 714 N N . LEU A 1 91 ? -4.536 -0.811 17.805 1.00 67.44 91 LEU A N 1
ATOM 715 C CA . LEU A 1 91 ? -4.140 0.586 17.632 1.00 67.44 91 LEU A CA 1
ATOM 716 C C . LEU A 1 91 ? -5.376 1.416 17.300 1.00 67.44 91 LEU A C 1
ATOM 718 O O . LEU A 1 91 ? -5.949 1.264 16.221 1.00 67.44 91 LEU A O 1
ATOM 722 N N . THR A 1 92 ? -5.783 2.293 18.218 1.00 66.38 92 THR A N 1
ATOM 723 C CA . THR A 1 92 ? -6.893 3.223 17.987 1.00 66.38 92 THR A CA 1
ATOM 724 C C . THR A 1 92 ? -6.624 4.054 16.731 1.00 66.38 92 THR A C 1
ATOM 726 O O . THR A 1 92 ? -5.503 4.501 16.491 1.00 66.38 92 THR A O 1
ATOM 729 N N . ASN A 1 93 ? -7.648 4.229 15.893 1.00 69.31 93 ASN A N 1
ATOM 730 C CA . ASN A 1 93 ? -7.572 4.917 14.600 1.00 69.31 93 ASN A CA 1
ATOM 731 C C . ASN A 1 93 ? -6.654 4.274 13.544 1.00 69.31 93 ASN A C 1
ATOM 733 O O . ASN A 1 93 ? -6.380 4.911 12.523 1.00 69.31 93 ASN A O 1
ATOM 737 N N . SER A 1 94 ? -6.201 3.024 13.719 1.00 82.06 94 SER A N 1
ATOM 738 C CA . SER A 1 94 ? -5.543 2.311 12.620 1.00 82.06 94 SER A CA 1
ATOM 739 C C . SER A 1 94 ? -6.515 2.111 11.460 1.00 82.06 94 SER A C 1
ATOM 741 O O . SER A 1 94 ? -7.705 1.869 11.662 1.00 82.06 94 SER A O 1
ATOM 743 N N . VAL A 1 95 ? -6.019 2.231 10.231 1.00 87.25 95 VAL A N 1
ATOM 744 C CA . VAL A 1 95 ? -6.824 2.005 9.031 1.00 87.25 95 VAL A CA 1
ATOM 745 C C . VAL A 1 95 ? -6.110 1.005 8.144 1.00 87.25 95 VAL A C 1
ATOM 747 O O . VAL A 1 95 ? -4.934 1.172 7.829 1.00 87.25 95 VAL A O 1
ATOM 750 N N . GLU A 1 96 ? -6.825 -0.035 7.740 1.00 87.56 96 GLU A N 1
ATOM 751 C CA . GLU A 1 96 ? -6.283 -1.144 6.965 1.00 87.56 96 GLU A CA 1
ATOM 752 C C . GLU A 1 96 ? -7.192 -1.445 5.776 1.00 87.56 96 GLU A C 1
ATOM 754 O O . GLU A 1 96 ? -8.416 -1.404 5.890 1.00 87.56 96 GLU A O 1
ATOM 759 N N . ARG A 1 97 ? -6.614 -1.780 4.620 1.00 87.94 97 ARG A N 1
ATOM 760 C CA . ARG A 1 97 ? -7.391 -2.243 3.461 1.00 87.94 97 ARG A CA 1
ATOM 761 C C . ARG A 1 97 ? -7.974 -3.627 3.745 1.00 87.94 97 ARG A C 1
ATOM 763 O O . ARG A 1 97 ? -7.301 -4.478 4.324 1.00 87.94 97 ARG A O 1
ATOM 770 N N . VAL A 1 98 ? -9.196 -3.883 3.285 1.00 88.19 98 VAL A N 1
ATOM 771 C CA . VAL A 1 98 ? -9.753 -5.242 3.283 1.00 88.19 98 VAL A CA 1
ATOM 772 C C . VAL A 1 98 ? -9.011 -6.070 2.229 1.00 88.19 98 VAL A C 1
ATOM 774 O O . VAL A 1 98 ? -9.015 -5.712 1.056 1.00 88.19 98 VAL A O 1
ATOM 777 N N . GLN A 1 99 ? -8.374 -7.175 2.633 1.00 80.69 99 GLN A N 1
ATOM 778 C CA . GLN A 1 99 ? -7.465 -7.955 1.770 1.00 80.69 99 GLN A CA 1
ATOM 779 C C . GLN A 1 99 ? -8.092 -8.412 0.441 1.00 80.69 99 GLN A C 1
ATOM 781 O O . GLN A 1 99 ? -7.395 -8.499 -0.562 1.00 80.69 99 GLN A O 1
ATOM 786 N N . SER A 1 100 ? -9.399 -8.684 0.422 1.00 80.69 100 SER A N 1
ATOM 787 C CA . SER A 1 100 ? -10.135 -9.144 -0.762 1.00 80.69 100 SER A CA 1
ATOM 788 C C . SER A 1 100 ? -10.857 -8.038 -1.537 1.00 80.69 100 SER A C 1
ATOM 790 O O . SER A 1 100 ? -11.410 -8.311 -2.600 1.00 80.69 100 SER A O 1
ATOM 792 N N . ASP A 1 101 ? -10.889 -6.803 -1.028 1.00 86.81 101 ASP A N 1
ATOM 793 C CA . ASP A 1 101 ? -11.627 -5.703 -1.648 1.00 86.81 101 ASP A CA 1
ATOM 794 C C . ASP A 1 101 ? -10.857 -4.387 -1.513 1.00 86.81 101 ASP A C 1
ATOM 796 O O . ASP A 1 101 ? -10.904 -3.698 -0.494 1.00 86.81 101 ASP A O 1
ATOM 800 N N . CYS A 1 102 ? -10.190 -3.999 -2.599 1.00 88.12 102 CYS A N 1
ATOM 801 C CA . CYS A 1 102 ? -9.435 -2.753 -2.687 1.00 88.12 102 CYS A CA 1
ATOM 802 C C . CYS A 1 102 ? -10.274 -1.483 -2.548 1.00 88.12 102 CYS A C 1
ATOM 804 O O . CYS A 1 102 ? -9.725 -0.409 -2.295 1.00 88.12 102 CYS A O 1
ATOM 806 N N . THR A 1 103 ? -11.592 -1.582 -2.714 1.00 89.69 103 THR A N 1
ATOM 807 C CA . THR A 1 103 ? -12.510 -0.461 -2.506 1.00 89.69 103 THR A CA 1
ATOM 808 C C . THR A 1 103 ? -12.957 -0.348 -1.055 1.00 89.69 103 THR A C 1
ATOM 810 O O . THR A 1 103 ? -13.642 0.613 -0.713 1.00 89.69 103 THR A O 1
ATOM 813 N N . ARG A 1 104 ? -12.582 -1.293 -0.186 1.00 90.81 104 ARG A N 1
ATOM 814 C CA . ARG A 1 104 ? -12.966 -1.311 1.224 1.00 90.81 104 ARG A CA 1
ATOM 815 C C . ARG A 1 104 ? -11.767 -1.197 2.147 1.00 90.81 104 ARG A C 1
ATOM 817 O O . ARG A 1 104 ? -10.668 -1.682 1.881 1.00 90.81 104 ARG A O 1
ATOM 824 N N . TYR A 1 105 ? -12.021 -0.586 3.289 1.00 90.75 105 TYR A N 1
ATOM 825 C CA . TYR A 1 105 ? -11.068 -0.475 4.375 1.00 90.75 105 TYR A CA 1
ATOM 826 C C . TYR A 1 105 ? -11.777 -0.635 5.707 1.00 90.75 105 TYR A C 1
ATOM 828 O O . TYR A 1 105 ? -12.989 -0.447 5.817 1.00 90.75 105 TYR A O 1
ATOM 836 N N . ARG A 1 106 ? -11.013 -1.012 6.720 1.00 88.12 106 ARG A N 1
ATOM 837 C CA . ARG A 1 106 ? -11.458 -1.119 8.098 1.00 88.12 106 ARG A CA 1
ATOM 838 C C . ARG A 1 106 ? -10.702 -0.105 8.940 1.00 88.12 106 ARG A C 1
ATOM 840 O O . ARG A 1 106 ? -9.485 -0.005 8.829 1.00 88.12 106 ARG A O 1
ATOM 847 N N . GLN A 1 107 ? -11.424 0.649 9.752 1.00 87.06 107 GLN A N 1
ATOM 848 C CA . GLN A 1 107 ? -10.878 1.619 10.689 1.00 87.06 107 GLN A CA 1
ATOM 849 C C . GLN A 1 107 ? -11.103 1.122 12.111 1.00 87.06 107 GLN A C 1
ATOM 851 O O . GLN A 1 107 ? -12.225 0.774 12.467 1.00 87.06 107 GLN A O 1
ATOM 856 N N . CYS A 1 108 ? -10.057 1.116 12.923 1.00 83.44 108 CYS A N 1
ATOM 857 C CA . CYS A 1 108 ? -10.160 0.855 14.344 1.00 83.44 108 CYS A CA 1
ATOM 858 C C . CYS A 1 108 ? -10.808 2.048 15.053 1.00 83.44 108 CYS A C 1
ATOM 860 O O . CYS A 1 108 ? -10.241 3.141 15.063 1.00 83.44 108 CYS A O 1
ATOM 862 N N . LEU A 1 109 ? -11.983 1.851 15.642 1.00 81.75 109 LEU A N 1
ATOM 863 C CA . LEU A 1 109 ? -12.629 2.850 16.486 1.00 81.75 109 LEU A CA 1
ATOM 864 C C . LEU A 1 109 ? -12.098 2.771 17.919 1.00 81.75 109 LEU A C 1
ATOM 866 O O . LEU A 1 109 ? -11.548 1.758 18.366 1.00 81.75 109 LEU A O 1
ATOM 870 N N . GLU A 1 110 ? -12.324 3.848 18.660 1.00 73.88 110 GLU A N 1
ATOM 871 C CA . GLU A 1 110 ? -12.154 3.869 20.106 1.00 73.88 110 GLU A CA 1
ATOM 872 C C . GLU A 1 110 ? -13.013 2.759 20.741 1.00 73.88 110 GLU A C 1
ATOM 874 O O . GLU A 1 110 ? -14.202 2.635 20.458 1.00 73.88 110 GLU A O 1
ATOM 879 N N . GLY A 1 111 ? -12.390 1.878 21.528 1.00 69.69 111 GLY A N 1
ATOM 880 C CA . GLY A 1 111 ? -13.040 0.670 22.054 1.00 69.69 111 GLY A CA 1
ATOM 881 C C . GLY A 1 111 ? -12.722 -0.626 21.301 1.00 69.69 111 GLY A C 1
ATOM 882 O O . GLY A 1 111 ? -13.216 -1.676 21.707 1.00 69.69 111 GLY A O 1
ATOM 883 N N . GLY A 1 112 ? -11.872 -0.581 20.268 1.00 73.19 112 GLY A N 1
ATOM 884 C CA . GLY A 1 112 ? -11.256 -1.763 19.654 1.00 73.19 112 GLY A CA 1
ATOM 885 C C . GLY A 1 112 ? -12.082 -2.451 18.566 1.00 73.19 112 GLY A C 1
ATOM 886 O O . GLY A 1 112 ? -11.707 -3.532 18.126 1.00 73.19 112 GLY A O 1
ATOM 887 N N . SER A 1 113 ? -13.182 -1.851 18.106 1.00 68.94 113 SER A N 1
ATOM 888 C CA . SER A 1 113 ? -13.929 -2.335 16.937 1.00 68.94 113 SER A CA 1
ATOM 889 C C . SER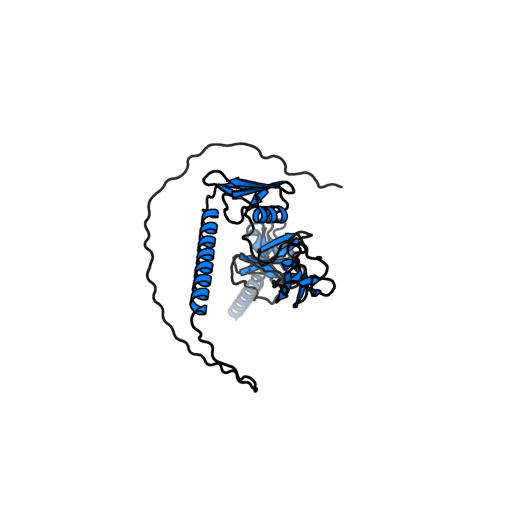 A 1 113 ? -13.304 -1.914 15.629 1.00 68.94 113 SER A C 1
ATOM 891 O O . SER A 1 113 ? -12.884 -0.768 15.503 1.00 68.94 113 SER A O 1
ATOM 893 N N . PHE A 1 114 ? -13.459 -2.731 14.593 1.00 76.44 114 PHE A N 1
ATOM 894 C CA . PHE A 1 114 ? -13.382 -2.220 13.231 1.00 76.44 114 PHE A CA 1
ATOM 895 C C . PHE A 1 114 ? -14.730 -1.678 12.740 1.00 76.44 114 PHE A C 1
ATOM 897 O O . PHE A 1 114 ? -15.731 -2.391 12.742 1.00 76.44 114 PHE A O 1
ATOM 904 N N . ALA A 1 115 ? -14.729 -0.454 12.218 1.00 81.94 115 ALA A N 1
ATOM 905 C CA . ALA A 1 115 ? -15.734 0.029 11.280 1.00 81.94 115 ALA A CA 1
ATOM 906 C C . ALA A 1 115 ? -15.269 -0.272 9.853 1.00 81.94 115 ALA A C 1
ATOM 908 O O . ALA A 1 115 ? -14.176 0.135 9.463 1.00 81.94 115 ALA A O 1
ATOM 909 N N . VAL A 1 116 ? -16.082 -0.975 9.061 1.00 85.25 116 VAL A N 1
ATOM 910 C CA . VAL A 1 116 ? -15.792 -1.192 7.636 1.00 85.25 116 VAL A CA 1
ATOM 911 C C . VAL A 1 116 ? -16.445 -0.095 6.815 1.00 85.25 116 VAL A C 1
ATOM 913 O O . VAL A 1 116 ? -17.654 0.111 6.888 1.00 85.25 116 VAL A O 1
ATOM 916 N N . ALA A 1 117 ? -15.646 0.568 5.992 1.00 89.38 117 ALA A N 1
ATOM 917 C CA . ALA A 1 117 ? -16.085 1.597 5.072 1.00 89.38 117 ALA A CA 1
ATOM 918 C C . ALA A 1 117 ? -15.709 1.227 3.634 1.00 89.38 117 ALA A C 1
ATOM 920 O O . ALA A 1 117 ? -14.814 0.417 3.373 1.00 89.38 117 ALA A O 1
ATOM 921 N N . LYS A 1 118 ? -16.431 1.822 2.685 1.00 92.12 118 LYS A N 1
ATOM 922 C CA . LYS A 1 118 ? -16.206 1.658 1.251 1.00 92.12 118 LYS A CA 1
ATOM 923 C C . LYS A 1 118 ? -15.858 3.014 0.649 1.00 92.12 118 LYS A C 1
ATOM 925 O O . LYS A 1 118 ? -16.562 3.991 0.889 1.00 92.12 118 LYS A O 1
ATOM 930 N N . CYS A 1 119 ? -14.802 3.061 -0.151 1.00 91.44 119 CYS A N 1
ATOM 931 C CA . CYS A 1 119 ? -14.489 4.213 -0.977 1.00 91.44 119 CYS A CA 1
ATOM 932 C C . CYS A 1 119 ? -15.634 4.499 -1.960 1.00 91.44 119 CYS A C 1
ATOM 934 O O . CYS A 1 119 ? -16.348 3.596 -2.410 1.00 91.44 119 CYS A O 1
ATOM 936 N N . SER A 1 120 ? -15.813 5.772 -2.309 1.00 93.00 120 SER A N 1
ATOM 937 C CA . SER A 1 120 ? -16.757 6.171 -3.353 1.00 93.00 120 SER A CA 1
ATOM 938 C C . SER A 1 120 ? -16.391 5.530 -4.697 1.00 93.00 120 SER A C 1
ATOM 940 O O . SER A 1 120 ? -15.243 5.152 -4.937 1.00 93.00 120 SER A O 1
ATOM 942 N N . VAL A 1 121 ? -17.378 5.388 -5.585 1.00 87.38 121 VAL A N 1
ATOM 943 C CA . VAL A 1 121 ? -17.195 4.747 -6.898 1.00 87.38 121 VAL A CA 1
ATOM 944 C C . VAL A 1 121 ? -16.035 5.397 -7.658 1.00 87.38 121 VAL A C 1
ATOM 946 O O . VAL A 1 121 ? -15.939 6.620 -7.717 1.00 87.38 121 VAL A O 1
ATOM 949 N N . GLY A 1 122 ? -15.155 4.572 -8.231 1.00 83.94 122 GLY A N 1
ATOM 950 C CA . GLY A 1 122 ? -13.960 5.040 -8.938 1.00 83.94 122 GLY A CA 1
ATOM 951 C C . GLY A 1 122 ? -12.776 5.381 -8.030 1.00 83.94 122 GLY A C 1
ATOM 952 O O . GLY A 1 122 ? -11.788 5.909 -8.531 1.00 83.94 122 GLY A O 1
ATOM 953 N N . ASN A 1 123 ? -12.847 5.067 -6.731 1.00 88.56 123 ASN A N 1
ATOM 954 C CA . ASN A 1 123 ? -11.737 5.208 -5.790 1.00 88.56 123 ASN A CA 1
ATOM 955 C C . ASN A 1 123 ? -11.373 3.866 -5.130 1.00 88.56 123 ASN A C 1
ATOM 957 O O . ASN A 1 123 ? -12.231 3.004 -4.927 1.00 88.56 123 ASN A O 1
ATOM 961 N N . TYR A 1 124 ? -10.102 3.711 -4.764 1.00 88.31 124 TYR A N 1
ATOM 962 C CA . TYR A 1 124 ? -9.569 2.580 -4.003 1.00 88.31 124 TYR A CA 1
ATOM 963 C C . TYR A 1 124 ? -8.916 3.085 -2.717 1.00 88.31 124 TYR A C 1
ATOM 965 O O . TYR A 1 124 ? -8.444 4.220 -2.663 1.00 88.31 124 TYR A O 1
ATOM 973 N N . PHE A 1 125 ? -8.874 2.260 -1.676 1.00 89.75 125 PHE A N 1
ATOM 974 C CA . PHE A 1 125 ? -8.218 2.637 -0.430 1.00 89.75 125 PHE A CA 1
ATOM 975 C C . PHE A 1 125 ? -6.722 2.351 -0.513 1.00 89.75 125 PHE A C 1
ATOM 977 O O . PHE A 1 125 ? -6.344 1.206 -0.721 1.00 89.75 125 PHE A O 1
ATOM 984 N N . ASP A 1 126 ? -5.856 3.338 -0.324 1.00 86.25 126 ASP A N 1
ATOM 985 C CA . ASP A 1 126 ? -4.401 3.178 -0.303 1.00 86.25 126 ASP A CA 1
ATOM 986 C C . ASP A 1 126 ? -3.868 3.069 1.144 1.00 86.25 126 ASP A C 1
ATOM 988 O O . ASP A 1 126 ? -3.974 4.048 1.883 1.00 86.25 126 ASP A O 1
ATOM 992 N N . PRO A 1 127 ? -3.308 1.918 1.586 1.00 83.75 127 PRO A N 1
ATOM 993 C CA . PRO A 1 127 ? -2.790 1.736 2.942 1.00 83.75 127 PRO A CA 1
ATOM 994 C C . PRO A 1 127 ? -1.656 2.693 3.296 1.00 83.75 127 PRO A C 1
ATOM 996 O O . PRO A 1 127 ? -1.588 3.146 4.435 1.00 83.75 127 PRO A O 1
ATOM 999 N N . ALA A 1 128 ? -0.783 3.007 2.333 1.00 81.50 128 ALA A N 1
ATOM 1000 C CA . ALA A 1 128 ? 0.372 3.865 2.566 1.00 81.50 128 ALA A CA 1
ATOM 1001 C C . ALA A 1 128 ? -0.064 5.315 2.821 1.00 81.50 128 ALA A C 1
ATOM 1003 O O . ALA A 1 128 ? 0.441 5.960 3.735 1.00 81.50 128 ALA A O 1
ATOM 1004 N N . ARG A 1 129 ? -1.053 5.812 2.064 1.00 85.56 129 ARG A N 1
ATOM 1005 C CA . ARG A 1 129 ? -1.612 7.165 2.240 1.00 85.56 129 ARG A CA 1
ATOM 1006 C C . ARG A 1 129 ? -2.793 7.242 3.208 1.00 85.56 129 ARG A C 1
ATOM 1008 O O . ARG A 1 129 ? -3.256 8.343 3.490 1.00 85.56 129 ARG A O 1
ATOM 1015 N N . ARG A 1 130 ? -3.302 6.100 3.684 1.00 89.31 130 ARG A N 1
ATOM 1016 C CA . ARG A 1 130 ? -4.511 5.974 4.523 1.00 89.31 130 ARG A CA 1
ATOM 1017 C C . ARG A 1 130 ? -5.715 6.747 3.962 1.00 89.31 130 ARG A C 1
ATOM 1019 O O . ARG A 1 130 ? -6.467 7.368 4.708 1.00 89.31 130 ARG A O 1
ATOM 1026 N N . ALA A 1 131 ? -5.893 6.725 2.641 1.00 90.06 131 ALA A N 1
ATOM 1027 C CA . ALA A 1 131 ? -6.890 7.540 1.948 1.00 90.06 131 ALA A CA 1
ATOM 1028 C C . ALA A 1 131 ? -7.532 6.794 0.774 1.00 90.06 131 ALA A C 1
ATOM 1030 O O . ALA A 1 131 ? -6.899 5.953 0.136 1.00 90.06 131 ALA A O 1
ATOM 1031 N N . CYS A 1 132 ? -8.780 7.143 0.454 1.00 90.62 132 CYS A N 1
ATOM 1032 C CA . CYS A 1 132 ? -9.397 6.749 -0.809 1.00 90.62 132 CYS A CA 1
ATOM 1033 C C . CYS A 1 132 ? -8.852 7.636 -1.933 1.00 90.62 132 CYS A C 1
ATOM 1035 O O . CYS A 1 132 ? -9.086 8.844 -1.940 1.00 90.62 132 CYS A O 1
ATOM 1037 N N . LEU A 1 133 ? -8.131 7.040 -2.875 1.00 85.06 133 LEU A N 1
ATOM 1038 C CA . LEU A 1 133 ? -7.579 7.720 -4.041 1.00 85.06 133 LEU A CA 1
ATOM 1039 C C . LEU A 1 133 ? -8.383 7.333 -5.282 1.00 85.06 133 LEU A C 1
ATOM 1041 O O . LEU A 1 133 ? -8.855 6.194 -5.344 1.00 85.06 133 LEU A O 1
ATOM 1045 N N . PRO A 1 134 ? -8.493 8.212 -6.295 1.00 85.06 134 PRO A N 1
ATOM 1046 C CA . PRO A 1 134 ? -9.010 7.818 -7.598 1.00 85.06 134 PRO A CA 1
ATOM 1047 C C . PRO A 1 134 ? -8.283 6.568 -8.076 1.00 85.06 134 PRO A C 1
ATOM 1049 O O . PRO A 1 134 ? -7.091 6.414 -7.799 1.00 85.06 134 PRO A O 1
ATOM 1052 N N . VAL A 1 135 ? -8.982 5.686 -8.792 1.00 73.00 135 VAL A N 1
ATOM 1053 C CA . VAL A 1 135 ? -8.369 4.578 -9.533 1.00 73.00 135 VAL A CA 1
ATOM 1054 C C . VAL A 1 135 ? -7.499 5.194 -10.631 1.00 73.00 135 VAL A C 1
ATOM 1056 O O . VAL A 1 135 ? -7.878 5.317 -11.791 1.00 73.00 135 VAL A O 1
ATOM 1059 N N . ALA A 1 136 ? -6.338 5.682 -10.219 1.00 64.38 136 ALA A N 1
ATOM 1060 C CA . ALA A 1 136 ? -5.242 6.058 -11.066 1.00 64.38 136 ALA A CA 1
ATOM 1061 C C . ALA A 1 136 ? -4.409 4.794 -11.238 1.00 64.38 136 ALA A C 1
ATOM 1063 O O . ALA A 1 136 ? -4.070 4.121 -10.259 1.00 64.38 136 ALA A O 1
ATOM 1064 N N . ILE A 1 137 ? -4.080 4.491 -12.489 1.00 68.56 137 ILE A N 1
ATOM 1065 C CA . ILE A 1 137 ? -3.210 3.389 -12.901 1.00 68.56 137 ILE A CA 1
ATOM 1066 C C . ILE A 1 137 ? -1.767 3.764 -12.511 1.00 68.56 137 ILE A C 1
ATOM 1068 O O . ILE A 1 137 ? -0.899 3.987 -13.342 1.00 68.56 137 ILE A O 1
ATOM 1072 N N . SER A 1 138 ? -1.533 3.945 -11.211 1.00 82.00 138 SER A N 1
ATOM 1073 C CA . SER A 1 138 ? -0.209 4.132 -10.628 1.00 82.00 138 SER A CA 1
ATOM 1074 C C . SER A 1 138 ? 0.419 2.767 -10.385 1.00 82.00 138 SER A C 1
ATOM 1076 O O . SER A 1 138 ? -0.292 1.770 -10.225 1.00 82.00 138 SER A O 1
ATOM 1078 N N . ALA A 1 139 ? 1.747 2.708 -10.329 1.00 87.38 139 ALA A N 1
ATOM 1079 C CA . ALA A 1 139 ? 2.433 1.457 -10.035 1.00 87.38 139 ALA A CA 1
ATOM 1080 C C . ALA A 1 139 ? 2.045 0.900 -8.654 1.00 87.38 139 ALA A C 1
ATOM 1082 O O . ALA A 1 139 ? 1.744 -0.284 -8.529 1.00 87.38 139 ALA A O 1
ATOM 1083 N N . ALA A 1 140 ? 1.928 1.770 -7.643 1.00 84.56 140 ALA A N 1
ATOM 1084 C CA . ALA A 1 140 ? 1.499 1.393 -6.295 1.00 84.56 140 ALA A CA 1
ATOM 1085 C C . ALA A 1 140 ? 0.084 0.786 -6.266 1.00 84.56 140 ALA A C 1
ATOM 1087 O O . ALA A 1 140 ? -0.146 -0.238 -5.621 1.00 84.56 140 ALA A O 1
ATOM 1088 N N . HIS A 1 141 ? -0.874 1.376 -6.991 1.00 83.44 141 HIS A N 1
ATOM 1089 C CA . HIS A 1 141 ? -2.217 0.804 -7.101 1.00 83.44 141 HIS A CA 1
ATOM 1090 C C . HIS A 1 141 ? -2.184 -0.568 -7.782 1.00 83.44 141 HIS A C 1
ATOM 1092 O O . HIS A 1 141 ? -2.743 -1.530 -7.261 1.00 83.44 141 HIS A O 1
ATOM 1098 N N . GLN A 1 142 ? -1.496 -0.668 -8.919 1.00 88.12 142 GLN A N 1
ATOM 1099 C CA . GLN A 1 142 ? -1.452 -1.895 -9.707 1.00 88.12 142 GLN A CA 1
ATOM 1100 C C . GLN A 1 142 ? -0.800 -3.043 -8.938 1.00 88.12 142 GLN A C 1
ATOM 1102 O O . GLN A 1 142 ? -1.416 -4.100 -8.830 1.00 88.12 142 GLN A O 1
ATOM 1107 N N . CYS A 1 143 ? 0.364 -2.828 -8.323 1.00 89.69 143 CYS A N 1
ATOM 1108 C CA . CYS A 1 143 ? 1.026 -3.862 -7.526 1.00 89.69 143 CYS A CA 1
ATOM 1109 C C . CYS A 1 143 ? 0.244 -4.251 -6.269 1.00 89.69 143 CYS A C 1
ATOM 1111 O O . CYS A 1 143 ? 0.288 -5.406 -5.867 1.00 89.69 143 CYS A O 1
ATOM 1113 N N . SER A 1 144 ? -0.498 -3.324 -5.655 1.00 85.38 144 SER A N 1
ATOM 1114 C CA . SER A 1 144 ? -1.202 -3.607 -4.397 1.00 85.38 144 SER A CA 1
ATOM 1115 C C . SER A 1 144 ? -2.599 -4.217 -4.565 1.00 85.38 144 SER A C 1
ATOM 1117 O O . SER A 1 144 ? -3.192 -4.633 -3.569 1.00 85.38 144 SER A O 1
ATOM 1119 N N . CYS A 1 145 ? -3.160 -4.224 -5.780 1.00 83.75 145 CYS A N 1
ATOM 1120 C CA . CYS A 1 145 ? -4.560 -4.602 -6.016 1.00 83.75 145 CYS A CA 1
ATOM 1121 C C . CYS A 1 145 ? -4.823 -5.447 -7.259 1.00 83.75 145 CYS A C 1
ATOM 1123 O O . CYS A 1 145 ? -5.799 -6.192 -7.276 1.00 83.75 145 CYS A O 1
ATOM 1125 N N . VAL A 1 146 ? -4.046 -5.262 -8.325 1.00 86.12 146 VAL A N 1
ATOM 1126 C CA . VAL A 1 146 ? -4.406 -5.755 -9.663 1.00 86.12 146 VAL A CA 1
ATOM 1127 C C . VAL A 1 146 ? -3.428 -6.818 -10.140 1.00 86.12 146 VAL A C 1
ATOM 1129 O O . VAL A 1 146 ? -3.841 -7.823 -10.713 1.00 86.12 146 VAL A O 1
ATOM 1132 N N . LEU A 1 147 ? -2.136 -6.595 -9.918 1.00 89.94 147 LEU A N 1
ATOM 1133 C CA . LEU A 1 147 ? -1.064 -7.416 -10.450 1.00 89.94 147 LEU A CA 1
ATOM 1134 C C . LEU A 1 147 ? -0.532 -8.412 -9.414 1.00 89.94 147 LEU A C 1
ATOM 1136 O O . LEU A 1 147 ? -0.499 -8.098 -8.225 1.00 89.94 147 LEU A O 1
ATOM 1140 N N . PRO A 1 148 ? -0.095 -9.605 -9.854 1.00 91.69 148 PRO A N 1
ATOM 1141 C CA . PRO A 1 148 ? 0.560 -10.569 -8.981 1.00 91.69 148 PRO A CA 1
ATOM 1142 C C . PRO A 1 148 ? 1.978 -10.121 -8.598 1.00 91.69 148 PRO A C 1
ATOM 1144 O O . PRO A 1 148 ? 2.578 -9.254 -9.241 1.00 91.69 148 PRO A O 1
ATOM 1147 N N . ASP A 1 149 ? 2.552 -10.782 -7.592 1.00 92.50 149 ASP A N 1
ATOM 1148 C CA . ASP A 1 149 ? 3.973 -10.640 -7.272 1.00 92.50 149 ASP A CA 1
ATOM 1149 C C . ASP A 1 149 ? 4.855 -10.955 -8.494 1.00 92.50 149 ASP A C 1
ATOM 1151 O O . ASP A 1 149 ? 4.558 -11.845 -9.294 1.00 92.50 149 ASP A O 1
ATOM 1155 N N . ASN A 1 150 ? 5.965 -10.226 -8.619 1.00 93.88 150 ASN A N 1
ATOM 1156 C CA . ASN A 1 150 ? 6.905 -10.207 -9.744 1.00 93.88 150 ASN A CA 1
ATOM 1157 C C . ASN A 1 150 ? 6.365 -9.670 -11.079 1.00 93.88 150 ASN A C 1
ATOM 1159 O O . ASN A 1 150 ? 7.106 -9.684 -12.063 1.00 93.88 150 ASN A O 1
ATOM 1163 N N . ALA A 1 151 ? 5.131 -9.162 -11.144 1.00 94.25 151 ALA A N 1
ATOM 1164 C CA . ALA A 1 151 ? 4.687 -8.421 -12.321 1.00 94.25 151 ALA A CA 1
ATOM 1165 C C . ALA A 1 151 ? 5.535 -7.153 -12.531 1.00 94.25 151 ALA A C 1
ATOM 1167 O O . ALA A 1 151 ? 5.997 -6.537 -11.568 1.00 94.25 151 ALA A O 1
ATOM 1168 N N . THR A 1 152 ? 5.728 -6.759 -13.789 1.00 95.00 152 THR A N 1
ATOM 1169 C CA . THR A 1 152 ? 6.521 -5.583 -14.174 1.00 95.00 152 THR A CA 1
ATOM 1170 C C . THR A 1 152 ? 5.655 -4.525 -14.843 1.00 95.00 152 THR A C 1
ATOM 1172 O O . THR A 1 152 ? 4.746 -4.860 -15.599 1.00 95.00 152 THR A O 1
ATOM 1175 N N . LEU A 1 153 ? 5.963 -3.255 -14.601 1.00 93.44 153 LEU A N 1
ATOM 1176 C CA . LEU A 1 153 ? 5.234 -2.092 -15.102 1.00 93.44 153 LEU A CA 1
ATOM 1177 C C . LEU A 1 153 ? 6.210 -1.068 -15.670 1.00 93.44 153 LEU A C 1
ATOM 1179 O O . LEU A 1 153 ? 7.195 -0.746 -15.010 1.00 93.44 153 LEU A O 1
ATOM 1183 N N . ALA A 1 154 ? 5.910 -0.495 -16.833 1.00 92.31 154 ALA A N 1
ATOM 1184 C CA . ALA A 1 154 ? 6.697 0.617 -17.358 1.00 92.31 154 ALA A CA 1
ATOM 1185 C C . ALA A 1 154 ? 6.597 1.845 -16.440 1.00 92.31 154 ALA A C 1
ATOM 1187 O O . ALA A 1 154 ? 5.524 2.144 -15.902 1.00 92.31 154 ALA A O 1
ATOM 1188 N N . ASN A 1 155 ? 7.704 2.570 -16.267 1.00 90.25 155 ASN A N 1
ATOM 1189 C CA . ASN A 1 155 ? 7.674 3.863 -15.602 1.00 90.25 155 ASN A CA 1
ATOM 1190 C C . ASN A 1 155 ? 7.344 4.966 -16.631 1.00 90.25 155 ASN A C 1
ATOM 1192 O O . ASN A 1 155 ? 8.127 5.204 -17.548 1.00 90.25 155 ASN A O 1
ATOM 1196 N N . PRO A 1 156 ? 6.195 5.660 -16.513 1.00 84.38 156 PRO A N 1
ATOM 1197 C CA . PRO A 1 156 ? 5.794 6.681 -17.483 1.00 84.38 156 PRO A CA 1
ATOM 1198 C C . PRO A 1 156 ? 6.646 7.958 -17.430 1.00 84.38 156 PRO A C 1
ATOM 1200 O O . PRO A 1 156 ? 6.549 8.771 -18.347 1.00 84.38 156 PRO A O 1
ATOM 1203 N N . SER A 1 157 ? 7.426 8.158 -16.364 1.00 83.62 157 SER A N 1
ATOM 1204 C CA . SER A 1 157 ? 8.257 9.352 -16.166 1.00 83.62 157 SER A CA 1
ATOM 1205 C C . SER A 1 157 ? 9.733 9.134 -16.499 1.00 83.62 157 SER A C 1
ATOM 1207 O O . SER A 1 157 ? 10.486 10.101 -16.495 1.00 83.62 157 SER A O 1
ATOM 1209 N N . ASP A 1 158 ? 10.155 7.888 -16.723 1.00 85.94 158 ASP A N 1
ATOM 1210 C CA . ASP A 1 158 ? 11.547 7.535 -16.994 1.00 85.94 158 ASP A CA 1
ATOM 1211 C C . ASP A 1 158 ? 11.608 6.175 -17.700 1.00 85.94 158 ASP A C 1
ATOM 1213 O O . ASP A 1 158 ? 11.311 5.138 -17.112 1.00 85.94 158 ASP A O 1
ATOM 1217 N N . CYS A 1 159 ? 11.988 6.180 -18.975 1.00 89.38 159 CYS A N 1
ATOM 1218 C CA . CYS A 1 159 ? 12.055 4.972 -19.793 1.00 89.38 159 CYS A CA 1
ATOM 1219 C C . CYS A 1 159 ? 13.239 4.049 -19.451 1.00 89.38 159 CYS A C 1
ATOM 1221 O O . CYS A 1 159 ? 13.227 2.887 -19.863 1.00 89.38 159 CYS A O 1
ATOM 1223 N N . GLU A 1 160 ? 14.228 4.517 -18.682 1.00 88.31 160 GLU A N 1
ATOM 1224 C CA . GLU A 1 160 ? 15.350 3.702 -18.198 1.00 88.31 160 GLU A CA 1
ATOM 1225 C C . GLU A 1 160 ? 15.015 2.964 -16.888 1.00 88.31 160 GLU A C 1
ATOM 1227 O O . GLU A 1 160 ? 15.820 2.168 -16.395 1.00 88.31 160 GLU A O 1
ATOM 1232 N N . THR A 1 161 ? 13.823 3.180 -16.320 1.00 92.19 161 THR A N 1
ATOM 1233 C CA . THR A 1 161 ? 13.344 2.476 -15.127 1.00 92.19 161 THR A CA 1
ATOM 1234 C C . THR A 1 161 ? 11.998 1.791 -15.350 1.00 92.19 161 THR A C 1
ATOM 1236 O O . THR A 1 161 ? 11.227 2.080 -16.264 1.00 92.19 161 THR A O 1
ATOM 1239 N N . TYR A 1 162 ? 11.702 0.830 -14.484 1.00 94.81 162 TYR A N 1
ATOM 1240 C CA . TYR A 1 162 ? 10.422 0.134 -14.435 1.00 94.81 162 TYR A CA 1
ATOM 1241 C C . TYR A 1 162 ? 10.070 -0.200 -12.991 1.00 94.81 162 TYR A C 1
ATOM 1243 O O . TYR A 1 162 ? 10.921 -0.126 -12.108 1.00 94.81 162 TYR A O 1
ATOM 1251 N N . PHE A 1 163 ? 8.823 -0.577 -12.728 1.00 95.88 163 PHE A N 1
ATOM 1252 C CA . PHE A 1 163 ? 8.427 -1.075 -11.416 1.00 95.88 163 PHE A CA 1
ATOM 1253 C C . PHE A 1 163 ? 8.285 -2.589 -11.430 1.00 95.88 163 PHE A C 1
ATOM 1255 O O . PHE A 1 163 ? 7.701 -3.150 -12.357 1.00 95.88 163 PHE A O 1
ATOM 1262 N N . ARG A 1 164 ? 8.760 -3.249 -10.376 1.00 96.12 164 ARG A N 1
ATOM 1263 C CA . ARG A 1 164 ? 8.505 -4.663 -10.102 1.00 96.12 164 ARG A CA 1
ATOM 1264 C C . ARG A 1 164 ? 7.632 -4.784 -8.863 1.00 96.12 164 ARG A C 1
ATOM 1266 O O . ARG A 1 164 ? 7.951 -4.227 -7.817 1.00 96.12 164 ARG A O 1
ATOM 1273 N N . CYS A 1 165 ? 6.544 -5.531 -8.970 1.00 94.88 165 CYS A N 1
ATOM 1274 C CA . CYS A 1 165 ? 5.684 -5.795 -7.831 1.00 94.88 165 CYS A CA 1
ATOM 1275 C C . CYS A 1 165 ? 6.355 -6.795 -6.887 1.00 94.88 165 CYS A C 1
ATOM 1277 O O . CYS A 1 165 ? 6.727 -7.894 -7.301 1.00 94.88 165 CYS A O 1
ATOM 1279 N N . HIS A 1 166 ? 6.489 -6.431 -5.618 1.00 95.19 166 HIS A N 1
ATOM 1280 C CA . HIS A 1 166 ? 6.989 -7.314 -4.578 1.00 95.19 166 HIS A CA 1
ATOM 1281 C C . HIS A 1 166 ? 6.186 -7.113 -3.296 1.00 95.19 166 HIS A C 1
ATOM 1283 O O . HIS A 1 166 ? 6.147 -6.014 -2.744 1.00 95.19 166 HIS A O 1
ATOM 1289 N N . SER A 1 167 ? 5.518 -8.167 -2.822 1.00 91.12 167 SER A N 1
ATOM 1290 C CA . SER A 1 167 ? 4.702 -8.131 -1.601 1.00 91.12 167 SER A CA 1
ATOM 1291 C C . SER A 1 167 ? 3.657 -7.004 -1.625 1.00 91.12 167 SER A C 1
ATOM 1293 O O . SER A 1 167 ? 3.450 -6.292 -0.641 1.00 91.12 167 SER A O 1
ATOM 1295 N N . GLY A 1 168 ? 3.026 -6.799 -2.786 1.00 86.81 168 GLY A N 1
ATOM 1296 C CA . GLY A 1 168 ? 2.035 -5.742 -3.009 1.00 86.81 168 GLY A CA 1
ATOM 1297 C C . GLY A 1 168 ? 2.593 -4.318 -3.161 1.00 86.81 168 GLY A C 1
ATOM 1298 O O . GLY A 1 168 ? 1.816 -3.379 -3.340 1.00 86.81 168 GLY A O 1
ATOM 1299 N N . GLN A 1 169 ? 3.912 -4.125 -3.101 1.00 90.06 169 GLN A N 1
ATOM 1300 C CA . GLN A 1 169 ? 4.569 -2.827 -3.277 1.00 90.06 169 GLN A CA 1
ATOM 1301 C C . GLN A 1 169 ? 5.209 -2.725 -4.663 1.00 90.06 169 GLN A C 1
ATOM 1303 O O . GLN A 1 169 ? 5.669 -3.719 -5.217 1.00 90.06 169 GLN A O 1
ATOM 1308 N N . ALA A 1 170 ? 5.222 -1.521 -5.235 1.00 91.56 170 ALA A N 1
ATOM 1309 C CA . ALA A 1 170 ? 5.897 -1.244 -6.499 1.00 91.56 170 ALA A CA 1
ATOM 1310 C C . ALA A 1 170 ? 7.342 -0.810 -6.228 1.00 91.56 170 ALA A C 1
ATOM 1312 O O . ALA A 1 170 ? 7.580 0.330 -5.832 1.00 91.56 170 ALA A O 1
ATOM 1313 N N . GLU A 1 171 ? 8.296 -1.711 -6.438 1.00 95.25 171 GLU A N 1
ATOM 1314 C CA . GLU A 1 171 ? 9.725 -1.419 -6.319 1.00 95.25 171 GLU A CA 1
ATOM 1315 C C . GLU A 1 171 ? 10.234 -0.799 -7.619 1.00 95.25 171 GLU A C 1
ATOM 1317 O O . GLU A 1 171 ? 10.035 -1.381 -8.683 1.00 95.25 171 GLU A O 1
ATOM 1322 N N . LEU A 1 172 ? 10.900 0.356 -7.555 1.00 94.94 172 LEU A N 1
ATOM 1323 C CA . LEU A 1 172 ? 11.556 0.954 -8.720 1.00 94.94 172 LEU A CA 1
ATOM 1324 C C . LEU A 1 172 ? 12.840 0.179 -9.054 1.00 94.94 172 LEU A C 1
ATOM 1326 O O . LEU A 1 172 ? 13.665 -0.072 -8.177 1.00 94.94 172 LEU A O 1
ATOM 1330 N N . VAL A 1 173 ? 13.024 -0.173 -10.324 1.00 95.44 173 VAL A N 1
ATOM 1331 C CA . VAL A 1 173 ? 14.178 -0.918 -10.831 1.00 95.44 173 VAL A CA 1
ATOM 1332 C C . VAL A 1 173 ? 14.793 -0.178 -12.017 1.00 95.44 173 VAL A C 1
ATOM 1334 O O . VAL A 1 173 ? 14.096 0.183 -12.962 1.00 95.44 173 VAL A O 1
ATOM 1337 N N . GLN A 1 174 ? 16.110 0.016 -11.970 1.00 93.62 174 GLN A N 1
ATOM 1338 C CA . GLN A 1 174 ? 16.903 0.637 -13.033 1.00 93.62 174 GLN A CA 1
ATOM 1339 C C . GLN A 1 174 ? 17.337 -0.408 -14.069 1.00 93.62 174 GLN A C 1
ATOM 1341 O O . GLN A 1 174 ? 17.860 -1.467 -13.705 1.00 93.62 174 GLN A O 1
ATOM 1346 N N . CYS A 1 175 ? 17.156 -0.106 -15.354 1.00 92.62 175 CYS A N 1
ATOM 1347 C CA . CYS A 1 175 ? 17.728 -0.895 -16.439 1.00 92.62 175 CYS A CA 1
ATOM 1348 C C . CYS A 1 175 ? 19.258 -0.724 -16.520 1.00 92.62 175 CYS A C 1
ATOM 1350 O O . CYS A 1 175 ? 19.801 0.290 -16.074 1.00 92.62 175 CYS A O 1
ATOM 1352 N N . PRO A 1 176 ? 19.992 -1.700 -17.087 1.00 90.00 176 PRO A N 1
ATOM 1353 C CA . PRO A 1 176 ? 21.407 -1.521 -17.397 1.00 90.00 176 PRO A CA 1
ATOM 1354 C C . PRO A 1 176 ? 21.646 -0.261 -18.239 1.00 90.00 176 P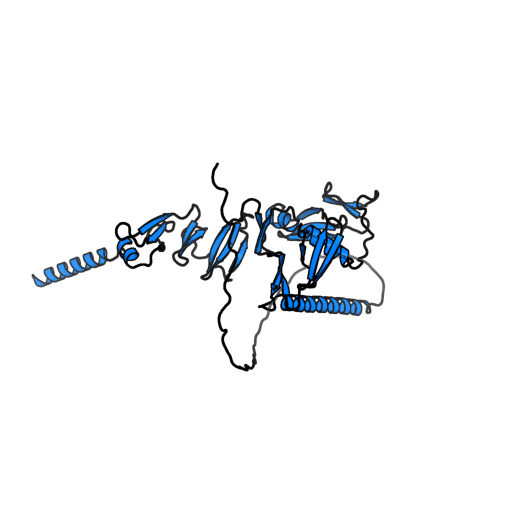RO A C 1
ATOM 1356 O O . PRO A 1 176 ? 20.799 0.141 -19.030 1.00 90.00 176 PRO A O 1
ATOM 1359 N N . SER A 1 177 ? 22.813 0.366 -18.088 1.00 83.00 177 SER A N 1
ATOM 1360 C CA . SER A 1 177 ? 23.128 1.597 -18.818 1.00 83.00 177 SER A CA 1
ATOM 1361 C C . SER A 1 177 ? 23.034 1.402 -20.337 1.00 83.00 177 SER A C 1
ATOM 1363 O O . SER A 1 177 ? 23.734 0.554 -20.890 1.00 83.00 177 SER A O 1
ATOM 1365 N N . GLY A 1 178 ? 22.222 2.232 -21.002 1.00 79.44 178 GLY A N 1
ATOM 1366 C CA . GLY A 1 178 ? 21.969 2.164 -22.448 1.00 79.44 178 GLY A CA 1
ATOM 1367 C C . GLY A 1 178 ? 20.796 1.264 -22.857 1.00 79.44 178 GLY A C 1
ATOM 1368 O O . GLY A 1 178 ? 20.476 1.198 -24.047 1.00 79.44 178 GLY A O 1
ATOM 1369 N N . ASP A 1 179 ? 20.150 0.608 -21.893 1.00 90.06 179 ASP A N 1
ATOM 1370 C CA . ASP A 1 179 ? 18.916 -0.141 -22.098 1.00 90.06 179 ASP A CA 1
ATOM 1371 C C . ASP A 1 179 ? 17.712 0.676 -21.610 1.00 90.06 179 ASP A C 1
ATOM 1373 O O . ASP A 1 179 ? 17.814 1.481 -20.684 1.00 90.06 179 ASP A O 1
ATOM 1377 N N . TYR A 1 180 ? 16.548 0.413 -22.193 1.00 90.81 180 TYR A N 1
ATOM 1378 C CA . TYR A 1 180 ? 15.268 0.956 -21.744 1.00 90.81 180 TYR A CA 1
ATOM 1379 C C . TYR A 1 180 ? 14.289 -0.181 -21.473 1.00 90.81 180 TYR A C 1
ATOM 1381 O O . TYR A 1 180 ? 14.428 -1.280 -22.018 1.00 90.81 180 TYR A O 1
ATOM 1389 N N . PHE A 1 181 ? 13.290 0.063 -20.631 1.00 94.56 181 PHE A N 1
ATOM 1390 C CA . PHE A 1 181 ? 12.273 -0.943 -20.359 1.00 94.56 181 PHE 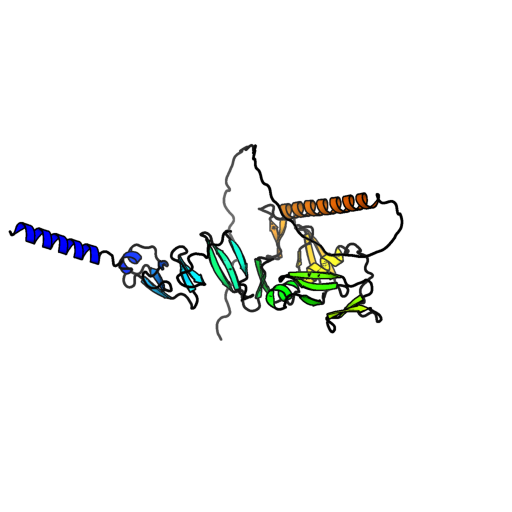A CA 1
ATOM 1391 C C . PHE A 1 181 ? 11.247 -1.008 -21.497 1.00 94.56 181 PHE A C 1
ATOM 1393 O O . PHE A 1 181 ? 10.486 -0.066 -21.719 1.00 94.56 181 PHE A O 1
ATOM 1400 N N . ASP A 1 182 ? 11.187 -2.145 -22.193 1.00 93.31 182 ASP A N 1
ATOM 1401 C CA . ASP A 1 182 ? 10.157 -2.423 -23.193 1.00 93.31 182 ASP A CA 1
ATOM 1402 C C . ASP A 1 182 ? 9.037 -3.269 -22.571 1.00 93.31 182 ASP A C 1
ATOM 1404 O O . ASP A 1 182 ? 9.186 -4.466 -22.305 1.00 93.31 182 ASP A O 1
ATOM 1408 N N . GLU A 1 183 ? 7.877 -2.636 -22.372 1.00 91.06 183 GLU A N 1
ATOM 1409 C CA . GLU A 1 183 ? 6.670 -3.258 -21.819 1.00 91.06 183 GLU A CA 1
ATOM 1410 C C . GLU A 1 183 ? 6.212 -4.477 -22.637 1.00 91.06 183 GLU A C 1
ATOM 1412 O O . GLU A 1 183 ? 5.729 -5.459 -22.069 1.00 91.06 183 GLU A O 1
ATOM 1417 N N . ARG A 1 184 ? 6.422 -4.474 -23.962 1.00 91.50 184 ARG A N 1
ATOM 1418 C CA . ARG A 1 184 ? 5.956 -5.540 -24.867 1.00 91.50 184 ARG A CA 1
ATOM 1419 C C . ARG A 1 184 ? 6.659 -6.867 -24.618 1.00 91.50 184 ARG A C 1
ATOM 1421 O O . ARG A 1 184 ? 6.062 -7.919 -24.838 1.00 91.50 184 ARG A O 1
ATOM 1428 N N . VAL A 1 185 ? 7.921 -6.810 -24.203 1.00 93.94 185 VAL A N 1
ATOM 1429 C CA . VAL A 1 185 ? 8.719 -7.981 -23.814 1.00 93.94 185 VAL A CA 1
ATOM 1430 C C . VAL A 1 185 ? 8.894 -8.085 -22.300 1.00 93.94 185 VAL A C 1
ATOM 1432 O O . VAL A 1 185 ? 9.442 -9.079 -21.828 1.00 93.94 185 VAL A O 1
ATOM 1435 N N . SER A 1 186 ? 8.406 -7.091 -21.546 1.00 93.31 186 SER A N 1
ATOM 1436 C CA . SER A 1 186 ? 8.517 -6.993 -20.087 1.00 93.31 186 SER A CA 1
ATOM 1437 C C . SER A 1 186 ? 9.969 -7.117 -19.607 1.00 93.31 186 SER A C 1
ATOM 1439 O O . SER A 1 186 ? 10.275 -7.851 -18.667 1.00 93.31 186 SER A O 1
ATOM 1441 N N . SER A 1 187 ? 10.892 -6.442 -20.300 1.00 95.19 187 SER A N 1
ATOM 1442 C CA . SER A 1 187 ? 12.329 -6.534 -20.032 1.00 95.19 187 SER A CA 1
ATOM 1443 C C . SER A 1 187 ? 13.088 -5.295 -20.501 1.00 95.19 187 SER A C 1
ATOM 1445 O O . SER A 1 187 ? 12.612 -4.556 -21.361 1.00 95.19 187 SER A O 1
ATOM 1447 N N . CYS A 1 188 ? 14.284 -5.089 -19.951 1.00 94.81 188 CYS A N 1
ATOM 1448 C CA . CYS A 1 188 ? 15.206 -4.069 -20.434 1.00 94.81 188 CYS A CA 1
ATOM 1449 C C . CYS A 1 188 ? 15.831 -4.533 -21.753 1.00 94.81 188 CYS A C 1
ATOM 1451 O O . CYS A 1 188 ? 16.358 -5.646 -21.833 1.00 94.81 188 CYS A O 1
ATOM 1453 N N . VAL A 1 189 ? 15.759 -3.694 -22.783 1.00 94.12 189 VAL A N 1
ATOM 1454 C CA . VAL A 1 189 ? 16.335 -3.965 -24.102 1.00 94.12 189 VAL A CA 1
ATOM 1455 C C . VAL A 1 189 ? 17.250 -2.815 -24.528 1.00 94.12 189 VAL A C 1
ATOM 1457 O O . VAL A 1 189 ? 16.962 -1.664 -24.198 1.00 94.12 189 VAL A O 1
ATOM 1460 N N . PRO A 1 190 ? 18.327 -3.090 -25.284 1.00 89.94 190 PRO A N 1
ATOM 1461 C CA . PRO A 1 190 ? 19.232 -2.041 -25.741 1.00 89.94 190 PRO A CA 1
ATOM 1462 C C . PRO A 1 190 ? 18.533 -0.999 -26.613 1.00 89.94 190 PRO A C 1
ATOM 1464 O O . PRO A 1 190 ? 17.833 -1.346 -27.572 1.00 89.94 190 PRO A O 1
ATOM 1467 N N . ASP A 1 191 ? 18.780 0.284 -26.344 1.00 82.31 191 ASP A N 1
ATOM 1468 C CA . ASP A 1 191 ? 18.213 1.367 -27.143 1.00 82.31 191 ASP A CA 1
ATOM 1469 C C . ASP A 1 191 ? 19.049 1.678 -28.398 1.00 82.31 191 ASP A C 1
ATOM 1471 O O . ASP A 1 191 ? 19.700 2.715 -28.529 1.00 82.31 191 ASP A O 1
ATOM 1475 N N . HIS A 1 192 ? 19.049 0.762 -29.366 1.00 77.00 192 HIS A N 1
ATOM 1476 C CA . HIS A 1 192 ? 19.791 0.950 -30.621 1.00 77.00 192 HIS A CA 1
ATOM 1477 C C . HIS A 1 192 ? 19.203 2.027 -31.543 1.00 77.00 192 HIS A C 1
ATOM 1479 O O . HIS A 1 192 ? 19.865 2.459 -32.488 1.00 77.00 192 HIS A O 1
ATOM 1485 N N . THR A 1 193 ? 17.954 2.424 -31.310 1.00 74.12 193 THR A N 1
ATOM 1486 C CA . THR A 1 193 ? 17.182 3.290 -32.210 1.00 74.12 193 THR A CA 1
ATOM 1487 C C . THR A 1 193 ? 16.896 4.670 -31.631 1.00 74.12 193 THR A C 1
ATOM 1489 O O . THR A 1 193 ? 16.367 5.508 -32.359 1.00 74.12 193 THR A O 1
ATOM 1492 N N . GLY A 1 194 ? 17.244 4.919 -30.365 1.00 71.44 194 GLY A N 1
ATOM 1493 C CA . GLY A 1 194 ? 16.836 6.129 -29.664 1.00 71.44 194 GLY A CA 1
ATOM 1494 C C . GLY A 1 194 ? 15.317 6.157 -29.516 1.00 71.44 194 GLY A C 1
ATOM 1495 O O . GLY A 1 194 ? 14.656 7.025 -30.072 1.00 71.44 194 GLY A O 1
ATOM 1496 N N . ILE A 1 195 ? 14.744 5.149 -28.866 1.00 72.81 195 ILE A N 1
ATOM 1497 C CA . ILE A 1 195 ? 13.336 5.126 -28.454 1.00 72.81 195 ILE A CA 1
ATOM 1498 C C . ILE A 1 195 ? 13.191 5.877 -27.132 1.00 72.81 195 ILE A C 1
ATOM 1500 O O . ILE A 1 195 ? 12.296 6.708 -26.982 1.00 72.81 195 ILE A O 1
ATOM 1504 N N . CYS A 1 196 ? 14.113 5.634 -26.207 1.00 76.06 196 CYS A N 1
ATOM 1505 C CA . CYS A 1 196 ? 14.234 6.330 -24.942 1.00 76.06 196 CYS A CA 1
ATOM 1506 C C . CYS A 1 196 ? 15.091 7.588 -25.154 1.00 76.06 196 CYS A C 1
ATOM 1508 O O . CYS A 1 196 ? 16.250 7.681 -24.764 1.00 76.06 196 CYS A O 1
ATOM 1510 N N . LEU A 1 197 ? 14.522 8.572 -25.858 1.00 61.12 197 LEU A N 1
ATOM 1511 C CA . LEU A 1 197 ? 15.168 9.864 -26.112 1.00 61.12 197 LEU A CA 1
ATOM 1512 C C . LEU A 1 197 ? 14.936 10.825 -24.951 1.00 61.12 197 LEU A C 1
ATOM 1514 O O . LEU A 1 197 ? 14.325 11.879 -25.130 1.00 61.12 197 LEU A O 1
ATOM 1518 N N . GLU A 1 198 ? 15.457 10.494 -23.775 1.00 52.78 198 GLU A N 1
ATOM 1519 C CA . GLU A 1 198 ? 15.614 11.454 -22.686 1.00 52.78 198 GLU A CA 1
ATOM 1520 C C . GLU A 1 198 ? 17.056 11.426 -22.148 1.00 52.78 198 GLU A C 1
ATOM 1522 O O . GLU A 1 198 ? 17.822 10.503 -22.384 1.00 52.78 198 GLU A O 1
ATOM 1527 N N . LYS A 1 199 ? 17.493 12.572 -21.621 1.00 46.53 199 LYS A N 1
ATOM 1528 C CA . LYS A 1 199 ? 18.896 13.007 -21.472 1.00 46.53 199 LYS A CA 1
ATOM 1529 C C . LYS A 1 199 ? 19.815 12.025 -20.707 1.00 46.53 199 LYS A C 1
ATOM 1531 O O . LYS A 1 199 ? 19.337 11.344 -19.815 1.00 46.53 199 LYS A O 1
ATOM 1536 N N . PRO A 1 200 ? 21.149 12.073 -20.945 1.00 36.44 200 PRO A N 1
ATOM 1537 C CA . PRO A 1 200 ? 22.132 11.169 -20.343 1.00 36.44 200 PRO A CA 1
ATOM 1538 C C . PRO A 1 200 ? 21.992 10.982 -18.826 1.00 36.44 200 PRO A C 1
ATOM 1540 O O . PRO A 1 200 ? 21.952 11.958 -18.076 1.00 36.44 200 PRO A O 1
ATOM 1543 N N . THR A 1 201 ? 22.056 9.709 -18.439 1.00 35.56 201 THR A N 1
ATOM 1544 C CA . THR A 1 201 ? 21.980 9.009 -17.143 1.00 35.56 201 THR A CA 1
ATOM 1545 C C . THR A 1 201 ? 22.981 9.433 -16.048 1.00 35.56 201 THR A C 1
ATOM 1547 O O . THR A 1 201 ? 23.416 8.626 -15.229 1.00 35.56 201 THR A O 1
ATOM 1550 N N . MET A 1 202 ? 23.396 10.696 -15.990 1.00 39.25 202 MET A N 1
ATOM 1551 C CA . MET A 1 202 ? 23.984 11.242 -14.759 1.00 39.25 202 MET A CA 1
ATOM 1552 C C . MET A 1 202 ? 22.863 11.917 -13.975 1.00 39.25 202 MET A C 1
ATOM 1554 O O . MET A 1 202 ? 22.012 12.510 -14.624 1.00 39.25 202 MET A O 1
ATOM 1558 N N . PRO A 1 203 ? 22.827 11.912 -12.631 1.00 36.91 203 PRO A N 1
ATOM 1559 C CA . PRO A 1 203 ? 21.936 12.823 -11.937 1.00 36.91 203 PRO A CA 1
ATOM 1560 C C . PRO A 1 203 ? 22.514 14.231 -12.133 1.00 36.91 203 PRO A C 1
ATOM 1562 O O . PRO A 1 203 ? 23.530 14.546 -11.507 1.00 36.91 203 PRO A O 1
ATOM 1565 N N . PRO A 1 204 ? 21.951 15.142 -12.952 1.00 40.94 204 PRO A N 1
ATOM 1566 C CA . PRO A 1 204 ? 21.957 16.498 -12.475 1.00 40.94 204 PRO A CA 1
ATOM 1567 C C . PRO A 1 204 ? 20.929 16.494 -11.345 1.00 40.94 204 PRO A C 1
ATOM 1569 O O . PRO A 1 204 ? 19.861 15.892 -11.454 1.00 40.94 204 PRO A O 1
ATOM 1572 N N . THR A 1 205 ? 21.223 17.163 -10.245 1.00 41.56 205 THR A N 1
ATOM 1573 C CA . THR A 1 205 ? 20.164 17.737 -9.419 1.00 41.56 205 THR A CA 1
ATOM 1574 C C . THR A 1 205 ? 19.008 18.170 -10.328 1.00 41.56 205 THR A C 1
ATOM 1576 O O . THR A 1 205 ? 19.217 19.009 -11.211 1.00 41.56 205 THR A O 1
ATOM 1579 N N . LEU A 1 206 ? 17.826 17.540 -10.197 1.00 51.75 206 LEU A N 1
ATOM 1580 C CA . LEU A 1 206 ? 16.622 17.981 -10.904 1.00 51.75 206 LEU A CA 1
ATOM 1581 C C . LEU A 1 206 ? 16.551 19.478 -10.649 1.00 51.75 206 LEU A C 1
ATOM 1583 O O . LEU A 1 206 ? 16.426 19.908 -9.502 1.00 51.75 206 LEU A O 1
ATOM 1587 N N . THR A 1 207 ? 16.748 20.273 -11.701 1.00 66.62 207 THR A N 1
ATOM 1588 C CA . THR A 1 207 ? 16.692 21.728 -11.569 1.00 66.62 207 THR A CA 1
ATOM 1589 C C . THR A 1 207 ? 15.384 22.063 -10.862 1.00 66.62 207 THR A C 1
ATOM 1591 O O . THR A 1 207 ? 14.376 21.442 -11.190 1.00 66.62 207 THR A O 1
ATOM 1594 N N . GLU A 1 208 ? 15.377 23.012 -9.924 1.00 69.88 208 GLU A N 1
ATOM 1595 C CA . GLU A 1 208 ? 14.181 23.407 -9.147 1.00 69.88 208 GLU A CA 1
ATOM 1596 C C . GLU A 1 208 ? 12.910 23.514 -10.020 1.00 69.88 208 GLU A C 1
ATOM 1598 O O . GLU A 1 208 ? 11.825 23.086 -9.640 1.00 69.88 208 GLU A O 1
ATOM 1603 N N . GLN A 1 209 ? 13.062 23.980 -11.264 1.00 72.75 209 GLN A N 1
ATOM 1604 C CA . GLN A 1 209 ? 11.984 24.075 -12.252 1.00 72.75 209 GLN A CA 1
ATOM 1605 C C . GLN A 1 209 ? 11.397 22.730 -12.714 1.00 72.75 209 GLN A C 1
ATOM 1607 O O . GLN A 1 209 ? 10.202 22.660 -12.989 1.00 72.75 209 GLN A O 1
ATOM 1612 N N . ALA A 1 210 ? 12.209 21.682 -12.837 1.00 73.75 210 ALA A N 1
ATOM 1613 C CA . ALA A 1 210 ? 11.765 20.348 -13.232 1.00 73.75 210 ALA A CA 1
ATOM 1614 C C . ALA A 1 210 ? 10.993 19.664 -12.095 1.00 73.75 210 ALA A C 1
ATOM 1616 O O . ALA A 1 210 ? 9.917 19.126 -12.339 1.00 73.75 210 ALA A O 1
ATOM 1617 N N . LEU A 1 211 ? 11.483 19.786 -10.856 1.00 77.00 211 LEU A N 1
ATOM 1618 C CA . LEU A 1 211 ? 10.785 19.306 -9.658 1.00 77.00 211 LEU A CA 1
ATOM 1619 C C . LEU A 1 211 ? 9.417 19.994 -9.503 1.00 77.00 211 LEU A C 1
ATOM 1621 O O . LEU A 1 211 ? 8.393 19.353 -9.280 1.00 77.00 211 LEU A O 1
ATOM 1625 N N . ALA A 1 212 ? 9.393 21.310 -9.719 1.00 82.38 212 ALA A N 1
ATOM 1626 C CA . ALA A 1 212 ? 8.178 22.110 -9.702 1.00 82.38 212 ALA A CA 1
ATOM 1627 C C . ALA A 1 212 ? 7.188 21.727 -10.820 1.00 82.38 212 ALA A C 1
ATOM 1629 O O . ALA A 1 212 ? 5.974 21.740 -10.613 1.00 82.38 212 ALA A O 1
ATOM 1630 N N . MET A 1 213 ? 7.687 21.377 -12.011 1.00 81.94 213 MET A N 1
ATOM 1631 C CA . MET A 1 213 ? 6.843 20.920 -13.117 1.00 81.94 213 MET A CA 1
ATOM 1632 C C . MET A 1 213 ? 6.234 19.543 -12.840 1.00 81.94 213 MET A C 1
ATOM 1634 O O . MET A 1 213 ? 5.050 19.353 -13.114 1.00 81.94 213 MET A O 1
ATOM 1638 N N . ASP A 1 214 ? 7.009 18.613 -12.277 1.00 83.44 214 ASP A N 1
ATOM 1639 C CA . ASP A 1 214 ? 6.506 17.302 -11.856 1.00 83.44 214 ASP A CA 1
ATOM 1640 C C . ASP A 1 214 ? 5.362 17.454 -10.848 1.00 83.44 214 ASP A C 1
ATOM 1642 O O . ASP A 1 214 ? 4.285 16.889 -11.033 1.00 83.44 214 ASP A O 1
ATOM 1646 N N . GLU A 1 215 ? 5.529 18.318 -9.845 1.00 83.50 215 GLU A N 1
ATOM 1647 C CA . GLU A 1 215 ? 4.473 18.602 -8.876 1.00 83.50 215 GLU A CA 1
ATOM 1648 C C . GLU A 1 215 ? 3.199 19.157 -9.543 1.00 83.50 215 GLU A C 1
ATOM 1650 O O . GLU A 1 215 ? 2.076 18.755 -9.218 1.00 83.50 215 GLU A O 1
ATOM 1655 N N . CYS A 1 216 ? 3.353 20.066 -10.508 1.00 84.50 216 CYS A N 1
ATOM 1656 C CA . CYS A 1 216 ? 2.236 20.605 -11.281 1.00 84.50 216 CYS A CA 1
ATOM 1657 C C . CYS A 1 216 ? 1.494 19.528 -12.081 1.00 84.50 216 CYS A C 1
ATOM 1659 O O . CYS A 1 216 ? 0.261 19.527 -12.125 1.00 84.50 216 CYS A O 1
ATOM 1661 N N . ILE A 1 217 ? 2.232 18.616 -12.715 1.00 84.88 217 ILE A N 1
ATOM 1662 C CA . ILE A 1 217 ? 1.662 17.493 -13.466 1.00 84.88 217 ILE A CA 1
ATOM 1663 C C . ILE A 1 217 ? 0.933 16.552 -12.502 1.00 84.88 217 ILE A C 1
ATOM 1665 O O . ILE A 1 217 ? -0.227 16.209 -12.733 1.00 84.88 217 ILE A O 1
ATOM 1669 N N . ARG A 1 218 ? 1.576 16.210 -11.383 1.00 82.62 218 ARG A N 1
ATOM 1670 C CA . ARG A 1 218 ? 1.074 15.287 -10.363 1.00 82.62 218 ARG A CA 1
ATOM 1671 C C . ARG A 1 218 ? -0.196 15.778 -9.675 1.00 82.62 218 ARG A C 1
ATOM 1673 O O . ARG A 1 218 ? -1.114 14.997 -9.443 1.00 82.62 218 ARG A O 1
ATOM 1680 N N . THR A 1 219 ? -0.267 17.065 -9.349 1.00 83.25 219 THR A N 1
ATOM 1681 C CA . THR A 1 219 ? -1.465 17.673 -8.747 1.00 83.25 219 THR A CA 1
ATOM 1682 C C . THR A 1 219 ? -2.574 17.947 -9.762 1.00 83.25 219 THR A C 1
ATOM 1684 O O . THR A 1 219 ? -3.725 18.156 -9.363 1.00 83.25 219 THR A O 1
ATOM 1687 N N . GLY A 1 220 ? -2.250 18.007 -11.060 1.00 82.06 220 GLY A N 1
ATOM 1688 C CA . GLY A 1 220 ? -3.195 18.293 -12.146 1.00 82.06 220 GLY A CA 1
ATOM 1689 C C . GLY A 1 220 ? -3.932 19.632 -12.000 1.00 82.06 220 GLY A C 1
ATOM 1690 O O . GLY A 1 220 ? -4.985 19.841 -12.602 1.00 82.06 220 GLY A O 1
ATOM 1691 N N . SER A 1 221 ? -3.421 20.529 -11.157 1.00 81.81 221 SER A N 1
ATOM 1692 C CA . SER A 1 221 ? -4.117 21.723 -10.680 1.00 81.81 221 SER A CA 1
ATOM 1693 C C . SER A 1 221 ? -3.383 22.990 -11.117 1.00 81.81 221 SER A C 1
ATOM 1695 O O . SER A 1 221 ? -2.206 22.966 -11.458 1.00 81.81 221 SER A O 1
ATOM 1697 N N . ARG A 1 222 ? -4.069 24.142 -11.097 1.00 88.50 222 ARG A N 1
ATOM 1698 C CA . ARG A 1 222 ? -3.420 25.450 -11.336 1.00 88.50 222 ARG A CA 1
ATOM 1699 C C . ARG A 1 222 ? -2.419 25.837 -10.244 1.00 88.50 222 ARG A C 1
ATOM 1701 O O . ARG A 1 222 ? -1.604 26.721 -10.483 1.00 88.50 222 ARG A O 1
ATOM 1708 N N . LEU A 1 223 ? -2.528 25.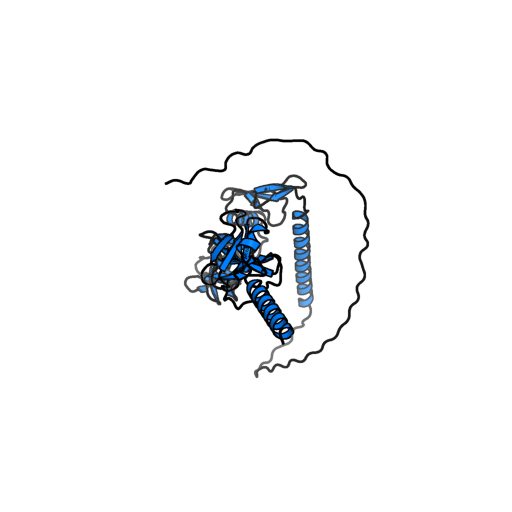223 -9.069 1.00 90.81 223 LEU A N 1
ATOM 1709 C CA . LEU A 1 223 ? -1.665 25.438 -7.917 1.00 90.81 223 LEU A CA 1
ATOM 1710 C C . LEU A 1 223 ? -1.140 24.087 -7.436 1.00 90.81 223 LEU A C 1
ATOM 1712 O O . LEU A 1 223 ? -1.916 23.131 -7.391 1.00 90.81 223 LEU A O 1
ATOM 1716 N N . ALA A 1 224 ? 0.130 24.036 -7.052 1.00 90.12 224 ALA A N 1
ATOM 1717 C CA . ALA A 1 224 ? 0.788 22.837 -6.547 1.00 90.12 224 ALA A CA 1
ATOM 1718 C C . ALA A 1 224 ? 1.680 23.178 -5.338 1.00 90.12 224 ALA A C 1
ATOM 1720 O O . ALA A 1 224 ? 2.175 24.301 -5.271 1.00 90.12 224 ALA A O 1
ATOM 1721 N N . PRO A 1 225 ? 1.877 22.284 -4.358 1.00 91.56 225 PRO A N 1
ATOM 1722 C CA . PRO A 1 225 ? 2.719 22.571 -3.195 1.00 91.56 225 PRO A CA 1
ATOM 1723 C C . PRO A 1 225 ? 4.210 22.592 -3.540 1.00 91.56 225 PRO A C 1
ATOM 1725 O O . PRO A 1 225 ? 4.643 21.939 -4.476 1.00 91.56 225 PRO A O 1
ATOM 1728 N N . HIS A 1 226 ? 5.032 23.300 -2.770 1.00 88.69 226 HIS A N 1
ATOM 1729 C CA . HIS A 1 226 ? 6.483 23.193 -2.924 1.00 88.69 226 HIS A CA 1
ATOM 1730 C C . HIS A 1 226 ? 7.018 21.981 -2.154 1.00 88.69 226 HIS A C 1
ATOM 1732 O O . HIS A 1 226 ? 6.752 21.819 -0.962 1.00 88.69 226 HIS A O 1
ATOM 1738 N N . SER A 1 227 ? 7.824 21.141 -2.802 1.00 82.88 227 SER A N 1
ATOM 1739 C CA . SER A 1 227 ? 8.223 19.840 -2.244 1.00 82.88 227 SER A CA 1
ATOM 1740 C C . SER A 1 227 ? 9.158 19.955 -1.023 1.00 82.88 227 SER A C 1
ATOM 1742 O O . SER A 1 227 ? 9.199 19.052 -0.183 1.00 82.88 227 SER A O 1
ATOM 1744 N N . ARG A 1 228 ? 9.880 21.080 -0.889 1.00 78.56 228 ARG A N 1
ATOM 1745 C CA . ARG A 1 228 ? 10.851 21.345 0.200 1.00 78.56 228 ARG A CA 1
ATOM 1746 C C . ARG A 1 228 ? 10.494 22.486 1.163 1.00 78.56 228 ARG A C 1
ATOM 1748 O O . ARG A 1 228 ? 11.143 22.640 2.187 1.00 78.56 228 ARG A O 1
ATOM 1755 N N . ASP A 1 229 ? 9.494 23.308 0.853 1.00 86.00 229 ASP A N 1
ATOM 1756 C CA . ASP A 1 229 ? 9.204 24.522 1.632 1.00 86.00 229 ASP A CA 1
ATOM 1757 C C . ASP A 1 229 ? 7.692 24.708 1.709 1.00 86.00 229 ASP A C 1
ATOM 1759 O O . ASP A 1 229 ? 7.076 25.234 0.795 1.00 86.00 229 ASP A O 1
ATOM 1763 N N . CYS A 1 230 ? 7.077 24.270 2.803 1.00 88.75 230 CYS A N 1
ATOM 1764 C CA . CYS A 1 230 ? 5.629 24.360 3.002 1.00 88.75 230 CYS A CA 1
ATOM 1765 C C . CYS A 1 230 ? 5.090 25.803 3.008 1.00 88.75 230 CYS A C 1
ATOM 1767 O O . CYS A 1 230 ? 3.892 26.007 2.810 1.00 88.75 230 CYS A O 1
ATOM 1769 N N . GLN A 1 231 ? 5.947 26.820 3.161 1.00 89.44 231 GLN A N 1
ATOM 1770 C CA . GLN A 1 231 ? 5.565 28.226 2.987 1.00 89.44 231 GLN A CA 1
ATOM 1771 C C . GLN A 1 231 ? 5.552 28.658 1.517 1.00 89.44 231 GLN A C 1
ATOM 1773 O O . GLN A 1 231 ? 5.304 29.830 1.223 1.00 89.44 231 GLN A O 1
ATOM 1778 N N . ARG A 1 232 ? 5.844 27.755 0.581 1.00 90.50 232 ARG A N 1
ATOM 1779 C CA . ARG A 1 232 ? 5.870 28.019 -0.854 1.00 90.50 232 ARG A CA 1
ATOM 1780 C C . ARG A 1 232 ? 4.941 27.090 -1.612 1.00 90.50 232 ARG A C 1
ATOM 1782 O O . ARG A 1 232 ? 4.575 26.004 -1.170 1.00 90.50 232 ARG A O 1
ATOM 1789 N N . TYR A 1 233 ? 4.556 27.556 -2.787 1.00 90.75 233 TYR A N 1
ATOM 1790 C CA . TYR A 1 233 ? 3.712 26.830 -3.720 1.00 90.75 233 TYR A CA 1
ATOM 1791 C C . TYR A 1 233 ? 4.027 27.269 -5.145 1.00 90.75 233 TYR A C 1
ATOM 1793 O O . TYR A 1 233 ? 4.646 28.305 -5.378 1.00 90.75 233 TYR A O 1
ATOM 1801 N N . TYR A 1 234 ? 3.581 26.485 -6.109 1.00 91.50 234 TYR A N 1
ATOM 1802 C CA . TYR A 1 234 ? 3.754 26.735 -7.523 1.00 91.50 234 TYR A CA 1
ATOM 1803 C C . TYR A 1 234 ? 2.437 27.147 -8.169 1.00 91.50 234 TYR A C 1
ATOM 1805 O O . TYR A 1 234 ? 1.384 26.573 -7.895 1.00 91.50 234 TYR A O 1
ATOM 1813 N N . ILE A 1 235 ? 2.507 28.115 -9.077 1.00 88.69 235 ILE A N 1
ATOM 1814 C CA . ILE A 1 235 ? 1.463 28.418 -10.051 1.00 88.69 235 ILE A CA 1
ATOM 1815 C C . ILE A 1 235 ? 1.814 27.694 -11.348 1.00 88.69 235 ILE A C 1
ATOM 1817 O O . ILE A 1 235 ? 2.839 27.965 -11.978 1.00 88.69 235 ILE A O 1
ATOM 1821 N N . CYS A 1 236 ? 0.930 26.794 -11.758 1.00 87.62 236 CYS A N 1
ATOM 1822 C CA . CYS A 1 236 ? 1.116 25.889 -12.880 1.00 87.62 236 CYS A CA 1
ATOM 1823 C C . CYS A 1 236 ? 0.390 26.409 -14.125 1.00 87.62 236 CYS A C 1
ATOM 1825 O O . CYS A 1 236 ? -0.824 26.634 -14.118 1.00 87.62 236 CYS A O 1
ATOM 1827 N N . ALA A 1 237 ? 1.118 26.570 -15.230 1.00 85.44 237 ALA A N 1
ATOM 1828 C CA . ALA A 1 237 ? 0.566 27.040 -16.497 1.00 85.44 237 ALA A CA 1
ATOM 1829 C C . ALA A 1 237 ? 1.152 26.272 -17.690 1.00 85.44 237 ALA A C 1
ATOM 1831 O O . ALA A 1 237 ? 2.115 26.725 -18.307 1.00 85.44 237 ALA A O 1
ATOM 1832 N N . LYS A 1 238 ? 0.527 25.141 -18.056 1.00 77.19 238 LYS A N 1
ATOM 1833 C CA . LYS A 1 238 ? 0.873 24.224 -19.171 1.00 77.19 238 LYS A CA 1
ATOM 1834 C C . LYS A 1 238 ? 2.336 23.753 -19.209 1.00 77.19 238 LYS A C 1
ATOM 1836 O O . LYS A 1 238 ? 2.588 22.576 -19.034 1.00 77.19 238 LYS A O 1
ATOM 1841 N N . LYS A 1 239 ? 3.272 24.652 -19.513 1.00 75.94 239 LYS A N 1
ATOM 1842 C CA . LYS A 1 239 ? 4.721 24.409 -19.629 1.00 75.94 239 LYS A CA 1
ATOM 1843 C C . LYS A 1 239 ? 5.557 25.411 -18.827 1.00 75.94 239 LYS A C 1
ATOM 1845 O O . LYS A 1 239 ? 6.755 25.541 -19.052 1.00 75.94 239 LYS A O 1
ATOM 1850 N N . ARG A 1 240 ? 4.923 26.195 -17.955 1.00 77.81 240 ARG A N 1
ATOM 1851 C CA . ARG A 1 240 ? 5.576 27.184 -17.097 1.00 77.81 240 ARG A CA 1
ATOM 1852 C C . ARG A 1 240 ? 5.148 26.971 -15.659 1.00 77.81 240 ARG A C 1
ATOM 1854 O O . ARG A 1 240 ? 3.980 26.673 -15.403 1.00 77.81 240 ARG A O 1
ATOM 1861 N N . VAL A 1 241 ? 6.100 27.173 -14.762 1.00 83.62 241 VAL A N 1
ATOM 1862 C CA . VAL A 1 241 ? 5.891 27.129 -13.324 1.00 83.62 241 VAL A CA 1
ATOM 1863 C C . VAL A 1 241 ? 6.427 28.415 -12.713 1.00 83.62 241 VAL A C 1
ATOM 1865 O O . VAL A 1 241 ? 7.459 28.933 -13.142 1.00 83.62 241 VAL A O 1
ATOM 1868 N N . LEU A 1 242 ? 5.677 28.963 -11.769 1.00 85.00 242 LEU A N 1
ATOM 1869 C CA . LEU A 1 242 ? 6.030 30.172 -11.039 1.00 85.00 242 LEU A CA 1
ATOM 1870 C C . LEU A 1 242 ? 5.979 29.850 -9.557 1.00 85.00 242 LEU A C 1
ATOM 1872 O O . LEU A 1 242 ? 4.933 29.466 -9.048 1.00 85.00 242 LEU A O 1
ATOM 1876 N N . GLU A 1 243 ? 7.109 29.987 -8.883 1.00 89.19 243 GLU A N 1
ATOM 1877 C CA . GLU A 1 243 ? 7.198 29.793 -7.444 1.00 89.19 243 GLU A CA 1
ATOM 1878 C C . GLU A 1 243 ? 6.680 31.028 -6.707 1.00 89.19 243 GLU A C 1
ATOM 1880 O O . GLU A 1 243 ? 7.025 32.166 -7.029 1.00 89.19 243 GLU A O 1
ATOM 1885 N N . MET A 1 244 ? 5.841 30.787 -5.710 1.00 89.75 244 MET A N 1
ATOM 1886 C CA . MET A 1 244 ? 5.199 31.788 -4.879 1.00 89.75 244 MET A CA 1
ATOM 1887 C C . MET A 1 244 ? 5.441 31.464 -3.412 1.00 89.75 244 MET A C 1
ATOM 1889 O O . MET A 1 244 ? 5.587 30.304 -3.030 1.00 89.75 244 MET A O 1
ATOM 1893 N N . ARG A 1 245 ? 5.426 32.500 -2.574 1.00 92.94 245 ARG A N 1
ATOM 1894 C CA . ARG A 1 245 ? 5.555 32.371 -1.123 1.00 92.94 245 ARG A CA 1
ATOM 1895 C C . ARG A 1 245 ? 4.287 32.846 -0.432 1.00 92.94 245 ARG A C 1
ATOM 1897 O O . ARG A 1 245 ? 3.731 33.882 -0.799 1.00 92.94 245 ARG A O 1
ATOM 1904 N N . CYS A 1 246 ? 3.852 32.100 0.571 1.00 89.00 246 CYS A N 1
ATOM 1905 C CA . CYS A 1 246 ? 2.797 32.519 1.471 1.00 89.00 246 CYS A CA 1
ATOM 1906 C C . CYS A 1 246 ? 3.247 33.709 2.337 1.00 89.00 246 CYS A C 1
ATOM 1908 O O . CYS A 1 246 ? 4.445 33.893 2.583 1.00 89.00 246 CYS A O 1
ATOM 1910 N N . PRO A 1 247 ? 2.301 34.543 2.805 1.00 86.12 247 PRO A N 1
ATOM 1911 C CA . PRO A 1 247 ? 2.580 35.548 3.823 1.00 86.12 247 PRO A CA 1
ATOM 1912 C C . PRO A 1 247 ? 3.257 34.939 5.058 1.00 86.12 247 PRO A C 1
ATOM 1914 O O . PRO A 1 247 ? 3.115 33.752 5.349 1.00 86.12 247 PRO A O 1
ATOM 1917 N N . ARG A 1 248 ? 3.987 35.763 5.816 1.00 80.06 248 ARG A N 1
ATOM 1918 C CA . ARG A 1 248 ? 4.664 35.302 7.039 1.00 80.06 248 ARG A CA 1
ATOM 1919 C C . ARG A 1 248 ? 3.661 34.672 8.014 1.00 80.06 248 ARG A C 1
ATOM 1921 O O . ARG A 1 248 ? 2.609 35.252 8.264 1.00 80.06 248 ARG A O 1
ATOM 1928 N N . GLY A 1 249 ? 4.022 33.515 8.571 1.00 78.00 249 GLY A N 1
ATOM 1929 C CA . GLY A 1 249 ? 3.176 32.754 9.500 1.00 78.00 249 GLY A CA 1
ATOM 1930 C C . GLY A 1 249 ? 2.084 31.915 8.827 1.00 78.00 249 GLY A C 1
ATOM 1931 O O . GLY A 1 249 ? 1.220 31.378 9.517 1.00 78.00 249 GLY A O 1
ATOM 1932 N N . GLN A 1 250 ? 2.102 31.816 7.496 1.00 86.62 250 GLN A N 1
ATOM 1933 C CA . GLN A 1 250 ? 1.185 30.976 6.736 1.00 86.62 250 GLN A CA 1
ATOM 1934 C C . GLN A 1 250 ? 1.940 29.923 5.928 1.00 86.62 250 GLN A C 1
ATOM 1936 O O . GLN A 1 250 ? 3.080 30.136 5.511 1.00 86.62 250 GLN A O 1
ATOM 1941 N N . TYR A 1 251 ? 1.266 28.813 5.660 1.00 88.69 251 TYR A N 1
ATOM 1942 C CA . TYR A 1 251 ? 1.733 27.735 4.800 1.00 88.69 251 TYR A CA 1
ATOM 1943 C C . TYR A 1 251 ? 0.695 27.442 3.720 1.00 88.69 251 TYR A C 1
ATOM 1945 O O . TYR A 1 251 ? -0.475 27.797 3.856 1.00 88.69 251 TYR A O 1
ATOM 1953 N N . PHE A 1 252 ? 1.114 26.816 2.625 1.00 90.38 252 PHE A N 1
ATOM 1954 C CA . PHE A 1 252 ? 0.191 26.458 1.558 1.00 90.38 252 PHE A CA 1
ATOM 1955 C C . PHE A 1 252 ? -0.597 25.194 1.922 1.00 90.38 252 PHE A C 1
ATOM 1957 O O . PHE A 1 252 ? -0.056 24.089 1.920 1.00 90.38 252 PHE A O 1
ATOM 1964 N N . ASP A 1 253 ? -1.890 25.353 2.202 1.00 87.19 253 ASP A N 1
ATOM 1965 C CA . ASP A 1 253 ? -2.810 24.240 2.423 1.00 87.19 253 ASP A CA 1
ATOM 1966 C C . ASP A 1 253 ? -3.141 23.589 1.073 1.00 87.19 253 ASP A C 1
ATOM 1968 O O . ASP A 1 253 ? -3.811 24.181 0.222 1.00 87.19 253 ASP A O 1
ATOM 1972 N N . VAL A 1 254 ? -2.666 22.358 0.867 1.00 86.25 254 VAL A N 1
ATOM 1973 C CA . VAL A 1 254 ? -2.833 21.612 -0.393 1.00 86.25 254 VAL A CA 1
ATOM 1974 C C . VAL A 1 254 ? -4.290 21.230 -0.647 1.00 86.25 254 VAL A C 1
ATOM 1976 O O . VAL A 1 254 ? -4.730 21.191 -1.799 1.00 86.25 254 VAL A O 1
ATOM 1979 N N . VAL A 1 255 ? -5.048 20.968 0.420 1.00 84.06 255 VAL A N 1
ATOM 1980 C CA . VAL A 1 255 ? -6.449 20.543 0.345 1.00 84.06 255 VAL A CA 1
ATOM 1981 C C . VAL A 1 255 ? -7.321 21.732 -0.029 1.00 84.06 255 VAL A C 1
ATOM 1983 O O . VAL A 1 255 ? -8.139 21.649 -0.948 1.00 84.06 255 VAL A O 1
ATOM 1986 N N . ARG A 1 256 ? -7.129 22.860 0.656 1.00 84.62 256 ARG A N 1
ATOM 1987 C CA . ARG A 1 256 ? -7.944 24.063 0.463 1.00 84.62 256 ARG A CA 1
ATOM 1988 C C . ARG A 1 256 ? -7.406 25.005 -0.616 1.00 84.62 256 ARG A C 1
ATOM 1990 O O . ARG A 1 256 ? -8.136 25.881 -1.074 1.00 84.62 256 ARG A O 1
ATOM 1997 N N . ARG A 1 257 ? -6.162 24.797 -1.058 1.00 85.19 257 ARG A N 1
ATOM 1998 C CA . ARG A 1 257 ? -5.453 25.541 -2.114 1.00 85.19 257 ARG A CA 1
ATOM 1999 C C . ARG A 1 257 ? -5.292 27.037 -1.824 1.00 85.19 257 ARG A C 1
ATOM 2001 O O . ARG A 1 257 ? -5.422 27.863 -2.728 1.00 85.19 257 ARG A O 1
ATOM 2008 N N . TYR A 1 258 ? -4.995 27.391 -0.576 1.00 86.44 258 TYR A N 1
ATOM 2009 C CA . TYR A 1 258 ? -4.685 28.762 -0.165 1.00 86.44 258 TYR A CA 1
ATOM 2010 C C . TYR A 1 258 ? -3.649 28.780 0.969 1.00 86.44 258 TYR A C 1
ATOM 2012 O O . TYR A 1 258 ? -3.356 27.751 1.570 1.00 86.44 258 TYR A O 1
ATOM 2020 N N . CYS A 1 259 ? -3.088 29.952 1.266 1.00 90.00 259 CYS A N 1
ATOM 2021 C CA . CYS A 1 259 ? -2.166 30.118 2.388 1.00 90.00 259 CYS A CA 1
ATOM 2022 C C . CYS A 1 259 ? -2.928 30.179 3.724 1.00 90.00 259 CYS A C 1
ATOM 2024 O O . CYS A 1 259 ? -3.613 31.163 4.004 1.00 90.00 259 CYS A O 1
ATOM 2026 N N . ALA A 1 260 ? -2.851 29.118 4.524 1.00 87.56 260 ALA A N 1
ATOM 2027 C CA . ALA A 1 260 ? -3.499 29.006 5.827 1.00 87.56 260 ALA A CA 1
ATOM 2028 C C . ALA A 1 260 ? -2.527 29.355 6.961 1.00 87.56 260 ALA A C 1
ATOM 2030 O O . ALA A 1 260 ? -1.318 29.205 6.816 1.00 87.56 260 ALA A O 1
ATOM 2031 N N . LEU A 1 261 ? -3.052 29.832 8.093 1.00 84.88 261 LEU A N 1
ATOM 2032 C CA . LEU A 1 261 ? -2.247 30.073 9.293 1.00 84.88 261 LEU A CA 1
ATOM 2033 C C . LEU A 1 261 ? -1.737 28.750 9.866 1.00 84.88 261 LEU A C 1
ATOM 2035 O O . LEU A 1 261 ? -2.510 27.806 10.022 1.00 84.88 261 LEU A O 1
ATOM 2039 N N . ASP A 1 262 ? -0.460 28.721 10.237 1.00 76.88 262 ASP A N 1
ATOM 2040 C CA . ASP A 1 262 ? 0.162 27.559 10.872 1.00 76.88 262 ASP A CA 1
ATOM 2041 C C . ASP A 1 262 ? -0.073 27.554 12.392 1.00 76.88 262 ASP A C 1
ATOM 2043 O O . ASP A 1 262 ? 0.849 27.735 13.182 1.00 76.88 262 ASP A O 1
ATOM 2047 N N . LEU A 1 263 ? -1.334 27.421 12.820 1.00 74.06 263 LEU A N 1
ATOM 2048 C CA . LEU A 1 263 ? -1.696 27.471 14.248 1.00 74.06 263 LEU A CA 1
ATOM 2049 C C . LEU A 1 263 ? -1.091 26.316 15.067 1.00 74.06 263 LEU A C 1
ATOM 2051 O O . LEU A 1 263 ? -1.006 26.428 16.288 1.00 74.06 263 LEU A O 1
ATOM 2055 N N . GLY A 1 264 ? -0.698 25.224 14.404 1.00 73.38 264 GLY A N 1
ATOM 2056 C CA . GLY A 1 264 ? -0.125 24.023 15.015 1.00 73.38 264 GLY A CA 1
ATOM 2057 C C . GLY A 1 264 ? 1.376 23.832 14.781 1.00 73.38 264 GLY A C 1
ATOM 2058 O O . GLY A 1 264 ? 1.899 22.799 15.187 1.00 73.38 264 GLY A O 1
ATOM 2059 N N . SER A 1 265 ? 2.070 24.778 14.131 1.00 73.44 265 SER A N 1
ATOM 2060 C CA . SER A 1 265 ? 3.478 24.619 13.713 1.00 73.44 265 SER A CA 1
ATOM 2061 C C . SER A 1 265 ? 3.736 23.365 12.850 1.00 73.44 265 SER A C 1
ATOM 2063 O O . SER A 1 265 ? 4.842 22.822 12.835 1.00 73.44 265 SER A O 1
ATOM 2065 N N . GLU A 1 266 ? 2.731 22.900 12.105 1.00 74.88 266 GLU A N 1
ATOM 2066 C CA . GLU A 1 266 ? 2.791 21.680 11.289 1.00 74.88 266 GLU A CA 1
ATOM 2067 C C . GLU A 1 266 ? 3.812 21.821 10.155 1.00 74.88 266 GLU A C 1
ATOM 2069 O O . GLU A 1 266 ? 4.557 20.892 9.846 1.00 74.88 266 GLU A O 1
ATOM 2074 N N . CYS A 1 267 ? 3.901 23.011 9.560 1.00 80.94 267 CYS A N 1
ATOM 2075 C CA . CYS A 1 267 ? 4.866 23.295 8.502 1.00 80.94 267 CYS A CA 1
ATOM 2076 C C . CYS A 1 267 ? 6.306 23.281 9.047 1.00 80.94 267 CYS A C 1
ATOM 2078 O O . CYS A 1 267 ? 7.212 22.746 8.407 1.00 80.94 267 CYS A O 1
ATOM 2080 N N . GLN A 1 268 ? 6.517 23.800 10.259 1.00 74.00 268 GLN A N 1
ATOM 2081 C CA . GLN A 1 268 ? 7.835 23.801 10.901 1.00 74.00 268 GLN A CA 1
ATOM 2082 C C . GLN A 1 268 ? 8.291 22.390 11.290 1.00 74.00 268 GLN A C 1
ATOM 2084 O O . GLN A 1 268 ? 9.454 22.055 11.074 1.00 74.00 268 GLN A O 1
ATOM 2089 N N . ALA A 1 269 ? 7.379 21.555 11.796 1.00 76.25 269 ALA A N 1
ATOM 2090 C CA . ALA A 1 269 ? 7.677 20.162 12.127 1.00 76.25 269 ALA A CA 1
ATOM 2091 C C . ALA A 1 269 ? 8.138 19.369 10.890 1.00 76.25 269 ALA A C 1
ATOM 2093 O O . ALA A 1 269 ? 9.171 18.706 10.932 1.00 76.25 269 ALA A O 1
ATOM 2094 N N . LEU A 1 270 ? 7.439 19.523 9.757 1.00 71.25 270 LEU A N 1
ATOM 2095 C CA . LEU A 1 270 ? 7.794 18.864 8.492 1.00 71.25 270 LEU A CA 1
ATOM 2096 C C . LEU A 1 270 ? 9.134 19.336 7.909 1.00 71.25 270 LEU A C 1
ATOM 2098 O O . LEU A 1 270 ? 9.794 18.587 7.189 1.00 71.25 270 LEU A O 1
ATOM 2102 N N . GLN A 1 271 ? 9.520 20.589 8.158 1.00 74.25 271 GLN A N 1
ATOM 2103 C CA . GLN A 1 271 ? 10.820 21.112 7.731 1.00 74.25 271 GLN A CA 1
ATOM 2104 C C . GLN A 1 271 ? 11.960 20.575 8.598 1.00 74.25 271 GLN A C 1
ATOM 2106 O O . GLN A 1 271 ? 13.006 20.240 8.048 1.00 74.25 271 GLN A O 1
ATOM 2111 N N . ALA A 1 272 ? 11.750 20.455 9.912 1.00 73.88 272 ALA A N 1
ATOM 2112 C CA . ALA A 1 272 ? 12.737 19.889 10.830 1.00 73.88 272 ALA A CA 1
ATOM 2113 C C . ALA A 1 272 ? 13.005 18.406 10.525 1.00 73.88 272 ALA A C 1
ATOM 2115 O O . ALA A 1 272 ? 14.151 18.021 10.325 1.00 73.88 272 ALA A O 1
ATOM 2116 N N . GLU A 1 273 ? 11.949 17.606 10.352 1.00 75.94 273 GLU A N 1
ATOM 2117 C CA . GLU A 1 273 ? 12.069 16.172 10.050 1.00 75.94 273 GLU A CA 1
ATOM 2118 C C . GLU A 1 273 ? 12.823 15.909 8.731 1.00 75.94 273 GLU A C 1
ATOM 2120 O O . GLU A 1 273 ? 13.632 14.990 8.634 1.00 75.94 273 GLU A O 1
ATOM 2125 N N . LYS A 1 274 ? 12.626 16.757 7.711 1.00 71.12 274 LYS A N 1
ATOM 2126 C CA . LYS A 1 274 ? 13.369 16.659 6.442 1.00 71.12 274 LYS A CA 1
ATOM 2127 C C . LYS A 1 274 ? 14.839 17.051 6.571 1.00 71.12 274 LYS A C 1
ATOM 2129 O O . LYS A 1 274 ? 15.669 16.463 5.887 1.00 71.12 274 LYS A O 1
ATOM 2134 N N . GLN A 1 275 ? 15.162 18.028 7.418 1.00 74.94 275 GLN A N 1
ATOM 2135 C CA . GLN A 1 275 ? 16.551 18.422 7.670 1.00 74.94 275 GLN A CA 1
ATOM 2136 C C . GLN A 1 275 ? 17.323 17.323 8.400 1.00 74.94 275 GLN A C 1
ATOM 2138 O O . GLN A 1 275 ? 18.487 17.093 8.074 1.00 74.94 275 GLN A O 1
ATOM 2143 N N . ASP A 1 276 ? 16.671 16.624 9.328 1.00 78.31 276 ASP A N 1
ATOM 2144 C CA . ASP A 1 276 ? 17.267 15.488 10.029 1.00 78.31 276 ASP A CA 1
ATOM 2145 C C . ASP A 1 276 ? 17.568 14.335 9.052 1.00 78.31 276 ASP A C 1
ATOM 2147 O O . ASP A 1 276 ? 18.674 13.795 9.060 1.00 78.31 276 ASP A O 1
ATOM 2151 N N . LEU A 1 277 ? 16.649 14.036 8.124 1.00 75.50 277 LEU A N 1
ATOM 2152 C CA . LEU A 1 277 ? 16.850 13.025 7.073 1.00 75.50 277 LEU A CA 1
ATOM 2153 C C . LEU A 1 277 ? 17.975 13.393 6.088 1.00 75.50 277 LEU A C 1
ATOM 2155 O O . LEU A 1 277 ? 18.817 12.555 5.769 1.00 75.50 277 LEU A O 1
ATOM 2159 N N . GLU A 1 278 ? 18.028 14.647 5.622 1.00 75.94 278 GLU A N 1
ATOM 2160 C CA . GLU A 1 278 ? 19.112 15.120 4.744 1.00 75.94 278 GLU A CA 1
ATOM 2161 C C . GLU A 1 278 ? 20.476 15.076 5.459 1.00 75.94 278 GLU A C 1
ATOM 2163 O O . GLU A 1 278 ? 21.510 14.824 4.834 1.00 75.94 278 GLU A O 1
ATOM 2168 N N . LEU A 1 279 ? 20.508 15.309 6.775 1.00 78.31 279 LEU A N 1
ATOM 2169 C CA . LEU A 1 279 ? 21.726 15.199 7.573 1.00 78.31 279 LEU A CA 1
ATOM 2170 C C . LEU A 1 279 ? 22.186 13.739 7.707 1.00 78.31 279 LEU A C 1
ATOM 2172 O O . LEU A 1 279 ? 23.378 13.469 7.557 1.00 78.31 279 LEU A O 1
ATOM 2176 N N . GLU A 1 280 ? 21.264 12.802 7.936 1.00 79.31 280 GLU A N 1
ATOM 2177 C CA . GLU A 1 280 ? 21.566 11.367 8.004 1.00 79.31 280 GLU A CA 1
ATOM 2178 C C . GLU A 1 280 ? 22.122 10.822 6.680 1.00 79.31 280 GLU A C 1
ATOM 2180 O O . GLU A 1 280 ? 23.141 10.124 6.690 1.00 79.31 280 GLU A O 1
ATOM 2185 N N . GLU A 1 281 ? 21.525 11.188 5.539 1.00 76.44 281 GLU A N 1
ATOM 2186 C CA . GLU A 1 281 ? 22.033 10.800 4.215 1.00 76.44 281 GLU A CA 1
ATOM 2187 C C . GLU A 1 281 ? 23.449 11.339 3.971 1.00 76.44 281 GLU A C 1
ATOM 2189 O O . GLU A 1 281 ? 24.333 10.605 3.519 1.00 76.44 281 GLU A O 1
ATOM 2194 N N . ASN A 1 282 ? 23.706 12.603 4.322 1.00 77.00 282 ASN A N 1
ATOM 2195 C CA . ASN A 1 282 ? 25.033 13.201 4.172 1.00 77.00 282 ASN A CA 1
ATOM 2196 C C . ASN A 1 282 ? 26.091 12.480 5.027 1.00 77.00 282 ASN A C 1
ATOM 2198 O O . ASN A 1 282 ? 27.196 12.224 4.543 1.00 77.00 282 ASN A O 1
ATOM 2202 N N . ILE A 1 283 ? 25.748 12.096 6.262 1.00 81.44 283 ILE A N 1
ATOM 2203 C CA . ILE A 1 283 ? 26.639 11.330 7.147 1.00 81.44 283 ILE A CA 1
ATOM 2204 C C . ILE A 1 283 ? 26.926 9.938 6.565 1.00 81.44 283 ILE A C 1
ATOM 2206 O O . ILE A 1 283 ? 28.076 9.498 6.595 1.00 81.44 283 ILE A O 1
ATOM 2210 N N . GLN A 1 284 ? 25.922 9.248 6.011 1.00 77.56 284 GLN A N 1
ATOM 2211 C CA . GLN A 1 284 ? 26.117 7.934 5.385 1.00 77.56 284 GLN A CA 1
ATOM 2212 C C . GLN A 1 284 ? 27.045 8.006 4.168 1.00 77.56 284 GLN A C 1
ATOM 2214 O O . GLN A 1 284 ? 27.996 7.228 4.081 1.00 77.56 284 GLN A O 1
ATOM 2219 N N . VAL A 1 285 ? 26.839 8.982 3.279 1.00 77.31 285 VAL A N 1
ATOM 2220 C CA . VAL A 1 285 ? 27.699 9.197 2.101 1.00 77.31 285 VAL A CA 1
ATOM 2221 C C . VAL A 1 285 ? 29.147 9.487 2.511 1.00 77.31 285 VAL A C 1
ATOM 2223 O O . VAL A 1 285 ? 30.094 9.048 1.850 1.00 77.31 285 VAL A O 1
ATOM 2226 N N . GLU A 1 286 ? 29.348 10.231 3.597 1.00 76.56 286 GLU A N 1
ATOM 2227 C CA . GLU A 1 286 ? 30.681 10.545 4.114 1.00 76.56 286 GLU A CA 1
ATOM 2228 C C . GLU A 1 286 ? 31.351 9.326 4.777 1.00 76.56 286 GLU A C 1
ATOM 2230 O O . GLU A 1 286 ? 32.558 9.120 4.623 1.00 76.56 286 GLU A O 1
ATOM 2235 N N . LEU A 1 287 ? 30.571 8.452 5.423 1.00 76.00 287 LEU A N 1
ATOM 2236 C CA . LEU A 1 287 ? 31.052 7.185 5.978 1.00 76.00 287 LEU A CA 1
ATOM 2237 C C . LEU A 1 287 ? 31.474 6.196 4.876 1.00 76.00 287 LEU A C 1
ATOM 2239 O O . LEU A 1 287 ? 32.531 5.572 4.979 1.00 76.00 287 LEU A O 1
ATOM 2243 N N . GLU A 1 288 ? 30.696 6.091 3.796 1.00 72.94 288 GLU A N 1
ATOM 2244 C CA . GLU A 1 288 ? 30.994 5.214 2.655 1.00 72.94 288 GLU A CA 1
ATOM 2245 C C . GLU A 1 288 ? 32.272 5.631 1.913 1.00 72.94 288 GLU A C 1
ATOM 2247 O O . GLU A 1 288 ? 33.092 4.779 1.555 1.00 72.94 288 GLU A O 1
ATOM 2252 N N . LYS A 1 289 ? 32.503 6.942 1.753 1.00 73.00 289 LYS A N 1
ATOM 2253 C CA . LYS A 1 289 ? 33.743 7.474 1.159 1.00 73.00 289 LYS A CA 1
ATOM 2254 C C . LYS A 1 289 ? 34.984 7.148 1.989 1.00 73.00 289 LYS A C 1
ATOM 2256 O O . LYS A 1 289 ? 36.040 6.886 1.415 1.00 73.00 289 LYS A O 1
ATOM 2261 N N . ASN A 1 290 ? 34.861 7.121 3.316 1.00 64.00 290 ASN A N 1
ATOM 2262 C CA . ASN A 1 290 ? 35.978 6.814 4.212 1.00 64.00 290 ASN A CA 1
ATOM 2263 C C . ASN A 1 290 ? 36.313 5.312 4.264 1.00 64.00 290 ASN A C 1
ATOM 2265 O O . ASN A 1 290 ? 37.463 4.958 4.503 1.00 64.00 290 ASN A O 1
ATOM 2269 N N . ILE A 1 291 ? 35.356 4.422 3.976 1.00 61.69 291 ILE A N 1
ATOM 2270 C CA . ILE A 1 291 ? 35.579 2.962 3.954 1.00 61.69 291 ILE A CA 1
ATOM 2271 C C . ILE A 1 291 ? 36.273 2.504 2.652 1.00 61.69 291 ILE A C 1
ATOM 2273 O O . ILE A 1 291 ? 36.966 1.486 2.637 1.00 61.69 291 ILE A O 1
ATOM 2277 N N . GLN A 1 292 ? 36.161 3.261 1.555 1.00 56.91 292 GLN A N 1
ATOM 2278 C CA . GLN A 1 292 ? 36.749 2.900 0.254 1.00 56.91 292 GLN A CA 1
ATOM 2279 C C . GLN A 1 292 ? 38.254 3.199 0.093 1.00 56.91 292 GLN A C 1
ATOM 2281 O O . GLN A 1 292 ? 38.812 2.920 -0.969 1.00 56.91 292 GLN A O 1
ATOM 2286 N N . MET A 1 293 ? 38.941 3.700 1.126 1.00 50.31 293 MET A N 1
ATOM 2287 C CA . MET A 1 293 ? 40.381 4.003 1.065 1.00 50.31 293 MET A CA 1
ATOM 2288 C C . MET A 1 293 ? 41.318 2.904 1.608 1.00 50.31 293 MET A C 1
ATOM 2290 O O . MET A 1 293 ? 42.528 3.011 1.413 1.00 50.31 293 MET A O 1
ATOM 2294 N N . ASP A 1 294 ? 40.799 1.808 2.177 1.00 49.53 294 ASP A N 1
ATOM 2295 C CA . ASP A 1 294 ? 41.607 0.812 2.906 1.00 49.53 294 ASP A CA 1
ATOM 2296 C C . ASP A 1 294 ? 41.608 -0.607 2.295 1.00 49.53 294 ASP A C 1
ATOM 2298 O O . ASP A 1 294 ? 41.302 -1.572 2.987 1.00 49.53 294 ASP A O 1
ATOM 2302 N N . ILE A 1 295 ? 41.975 -0.819 1.018 1.00 47.16 295 ILE A N 1
ATOM 2303 C CA . ILE A 1 295 ? 42.303 -2.190 0.544 1.00 47.16 295 ILE A CA 1
ATOM 2304 C C . ILE A 1 295 ? 43.466 -2.197 -0.472 1.00 47.16 295 ILE A C 1
ATOM 2306 O O . ILE A 1 295 ? 43.281 -1.800 -1.625 1.00 47.16 295 ILE A O 1
ATOM 2310 N N . PRO A 1 296 ? 44.663 -2.721 -0.120 1.00 41.28 296 PRO A N 1
ATOM 2311 C CA . PRO A 1 296 ? 45.738 -2.946 -1.077 1.00 41.28 296 PRO A CA 1
ATOM 2312 C C . PRO A 1 296 ? 45.504 -4.229 -1.889 1.00 41.28 296 PRO A C 1
ATOM 2314 O O . PRO A 1 296 ? 45.287 -5.318 -1.356 1.00 41.28 296 PRO A O 1
ATOM 2317 N N . ALA A 1 297 ? 45.597 -4.098 -3.211 1.00 38.25 297 ALA A N 1
ATOM 2318 C CA . ALA A 1 297 ? 45.393 -5.163 -4.187 1.00 38.25 297 ALA A CA 1
ATOM 2319 C C . ALA A 1 297 ? 46.464 -6.271 -4.116 1.00 38.25 297 ALA A C 1
ATOM 2321 O O . ALA A 1 297 ? 47.629 -6.005 -4.410 1.00 38.25 297 ALA A O 1
ATOM 2322 N N . LYS A 1 298 ? 46.074 -7.536 -3.860 1.00 45.97 298 LYS A N 1
ATOM 2323 C CA . LYS A 1 298 ? 46.841 -8.731 -4.283 1.00 45.97 298 LYS A CA 1
ATOM 2324 C C . LYS A 1 298 ? 45.957 -9.932 -4.675 1.00 45.97 298 LYS A C 1
ATOM 2326 O O . LYS A 1 298 ? 45.377 -10.608 -3.841 1.00 45.97 298 LYS A O 1
ATOM 2331 N N . HIS A 1 299 ? 45.941 -10.173 -5.989 1.00 42.88 299 HIS A N 1
ATOM 2332 C CA . HIS A 1 299 ? 45.989 -11.443 -6.735 1.00 42.88 299 HIS A CA 1
ATOM 2333 C C . HIS A 1 299 ? 45.172 -12.696 -6.316 1.00 42.88 299 HIS A C 1
ATOM 2335 O O . HIS A 1 299 ? 45.530 -13.441 -5.413 1.00 42.88 299 HIS A O 1
ATOM 2341 N N . LYS A 1 300 ? 44.178 -12.986 -7.181 1.00 35.19 300 LYS A N 1
ATOM 2342 C CA . LYS A 1 300 ? 43.645 -14.281 -7.682 1.00 35.19 300 LYS A CA 1
ATOM 2343 C C . LYS A 1 300 ? 44.424 -15.562 -7.327 1.00 35.19 300 LYS A C 1
ATOM 2345 O O . LYS A 1 300 ? 45.568 -15.650 -7.750 1.00 35.19 300 LYS A O 1
ATOM 2350 N N . VAL A 1 301 ? 43.706 -16.613 -6.884 1.00 40.69 301 VAL A N 1
ATOM 2351 C CA . VAL A 1 301 ? 43.618 -17.964 -7.512 1.00 40.69 301 VAL A CA 1
ATOM 2352 C C . VAL A 1 301 ? 42.278 -18.647 -7.115 1.00 40.69 301 VAL A C 1
ATOM 2354 O O . VAL A 1 301 ? 41.829 -18.530 -5.982 1.00 40.69 301 VAL A O 1
ATOM 2357 N N . LYS A 1 302 ? 41.643 -19.319 -8.097 1.00 35.84 302 LYS A N 1
ATOM 2358 C CA . LYS A 1 302 ? 40.427 -20.181 -8.073 1.00 35.84 302 LYS A CA 1
ATOM 2359 C C . LYS A 1 302 ? 40.560 -21.333 -7.035 1.00 35.84 302 LYS A C 1
ATOM 2361 O O . LYS A 1 302 ? 41.675 -21.732 -6.753 1.00 35.84 302 LYS A O 1
ATOM 2366 N N . ASN A 1 303 ? 39.546 -22.011 -6.489 1.00 36.75 303 ASN A N 1
ATOM 2367 C CA . ASN A 1 303 ? 38.400 -22.659 -7.134 1.00 36.75 303 ASN A CA 1
ATOM 2368 C C . ASN A 1 303 ? 37.512 -23.348 -6.057 1.00 36.75 303 ASN A C 1
ATOM 2370 O O . ASN A 1 303 ? 38.056 -23.937 -5.132 1.00 36.75 303 ASN A O 1
ATOM 2374 N N . GLN A 1 304 ? 36.191 -23.361 -6.285 1.00 35.97 304 GLN A N 1
ATOM 2375 C CA . GLN A 1 304 ? 35.205 -24.424 -5.984 1.00 35.97 304 GLN A CA 1
ATOM 2376 C C . GLN A 1 304 ? 35.018 -24.994 -4.559 1.00 35.97 304 GLN A C 1
ATOM 2378 O O . GLN A 1 304 ? 35.862 -25.707 -4.035 1.00 35.97 304 GLN A O 1
ATOM 2383 N N . GLY A 1 305 ? 33.762 -24.912 -4.090 1.00 31.95 305 GLY A N 1
ATOM 2384 C CA . GLY A 1 305 ? 33.075 -26.084 -3.535 1.00 31.95 305 GLY A CA 1
ATOM 2385 C C . GLY A 1 305 ? 32.379 -25.916 -2.181 1.00 31.95 305 GLY A C 1
ATOM 2386 O O . GLY A 1 305 ? 33.027 -25.894 -1.147 1.00 31.95 305 GLY A O 1
ATOM 2387 N N . HIS A 1 306 ? 31.047 -26.012 -2.233 1.00 37.84 306 HIS A N 1
ATOM 2388 C CA . HIS A 1 306 ? 30.120 -26.509 -1.204 1.00 37.84 306 HIS A CA 1
ATOM 2389 C C . HIS A 1 306 ? 29.386 -25.570 -0.218 1.00 37.84 306 HIS A C 1
ATOM 2391 O O . HIS A 1 306 ? 29.896 -24.598 0.318 1.00 37.84 306 HIS A O 1
ATOM 2397 N N . LYS A 1 307 ? 28.106 -25.954 -0.076 1.00 36.72 307 LYS A N 1
ATOM 2398 C CA . LYS A 1 307 ? 26.881 -25.335 0.466 1.00 36.72 307 LYS A CA 1
ATOM 2399 C C . LYS A 1 307 ? 26.836 -25.104 1.997 1.00 36.72 307 LYS A C 1
ATOM 2401 O O . LYS A 1 307 ? 27.619 -25.714 2.718 1.00 36.72 307 LYS A O 1
ATOM 2406 N N . PRO A 1 308 ? 25.862 -24.295 2.480 1.00 30.30 308 PRO A N 1
ATOM 2407 C CA . PRO A 1 308 ? 25.812 -23.733 3.832 1.00 30.30 308 PRO A CA 1
ATOM 2408 C C . PRO A 1 308 ? 25.034 -24.599 4.838 1.00 30.30 308 PRO A C 1
ATOM 2410 O O . PRO A 1 308 ? 24.157 -25.373 4.453 1.00 30.30 308 PRO A O 1
ATOM 2413 N N . VAL A 1 309 ? 25.303 -24.406 6.136 1.00 34.34 309 VAL A N 1
ATOM 2414 C CA . VAL A 1 309 ? 24.489 -24.919 7.253 1.00 34.34 309 VAL A CA 1
ATOM 2415 C C . VAL A 1 309 ? 24.323 -23.823 8.310 1.00 34.34 309 VAL A C 1
ATOM 2417 O O . VAL A 1 309 ? 25.297 -23.222 8.755 1.00 34.34 309 VAL A O 1
ATOM 2420 N N . GLN A 1 310 ? 23.064 -23.575 8.679 1.00 33.19 310 GLN A N 1
ATOM 2421 C CA . GLN A 1 310 ? 22.599 -22.667 9.731 1.00 33.19 310 GLN A CA 1
ATOM 2422 C C . GLN A 1 310 ? 22.934 -23.185 11.138 1.00 33.19 310 GLN A C 1
ATOM 2424 O O . GLN A 1 310 ? 22.899 -24.394 11.379 1.00 33.19 310 GLN A O 1
ATOM 2429 N N . LYS A 1 311 ? 23.110 -22.272 12.103 1.00 39.16 311 LYS A N 1
ATOM 2430 C CA . LYS A 1 311 ? 22.807 -22.557 13.513 1.00 39.16 311 LYS A CA 1
ATOM 2431 C C . LYS A 1 311 ? 22.478 -21.279 14.295 1.00 39.16 311 LYS A C 1
ATOM 2433 O O . LYS A 1 311 ? 23.318 -20.397 14.422 1.00 39.16 311 LYS A O 1
ATOM 2438 N N . ASN A 1 312 ? 21.251 -21.229 14.813 1.00 31.23 312 ASN A N 1
ATOM 2439 C CA . ASN A 1 312 ? 20.783 -20.308 15.852 1.00 31.23 312 ASN A CA 1
ATOM 2440 C C . ASN A 1 312 ? 21.381 -20.675 17.220 1.00 31.23 312 ASN A C 1
ATOM 2442 O O . ASN A 1 312 ? 21.598 -21.860 17.479 1.00 31.23 312 ASN A O 1
ATOM 2446 N N . SER A 1 313 ? 21.503 -19.689 18.118 1.00 37.56 313 SER A N 1
ATOM 2447 C CA . SER A 1 313 ? 21.230 -19.847 19.560 1.00 37.56 313 SER A CA 1
ATOM 2448 C C . SER A 1 313 ? 21.274 -18.499 20.297 1.00 37.56 313 SER A C 1
ATOM 2450 O O . SER A 1 313 ? 22.221 -17.735 20.132 1.00 37.56 313 SER A O 1
ATOM 2452 N N . GLU A 1 314 ? 20.233 -18.267 21.099 1.00 34.12 314 GLU A N 1
ATOM 2453 C CA . GLU A 1 314 ? 19.902 -17.119 21.960 1.00 34.12 314 GLU A CA 1
ATOM 2454 C C . GLU A 1 314 ? 20.921 -16.786 23.073 1.00 34.12 314 GLU A C 1
ATOM 2456 O O . GLU A 1 314 ? 21.682 -17.662 23.492 1.00 34.12 314 GLU A O 1
ATOM 2461 N N . LYS A 1 315 ? 20.829 -15.559 23.636 1.00 38.59 315 LYS A N 1
ATOM 2462 C CA . LYS A 1 315 ? 20.536 -15.287 25.074 1.00 38.59 315 LYS A CA 1
ATOM 2463 C C . LYS A 1 315 ? 20.565 -13.785 25.451 1.00 38.59 315 LYS A C 1
ATOM 2465 O O . LYS A 1 315 ? 21.617 -13.165 25.486 1.00 38.59 315 LYS A O 1
ATOM 2470 N N . GLU A 1 316 ? 19.367 -13.245 25.684 1.00 33.62 316 GLU A N 1
ATOM 2471 C CA . GLU A 1 316 ? 18.836 -12.503 26.856 1.00 33.62 316 GLU A CA 1
ATOM 2472 C C . GLU A 1 316 ? 19.776 -11.839 27.908 1.00 33.62 316 GLU A C 1
ATOM 2474 O O . GLU A 1 316 ? 20.705 -12.479 28.397 1.00 33.62 316 GLU A O 1
ATOM 2479 N N . VAL A 1 317 ? 19.443 -10.597 28.338 1.00 34.22 317 VAL A N 1
ATOM 2480 C CA . VAL A 1 317 ? 19.055 -10.161 29.723 1.00 34.22 317 VAL A CA 1
ATOM 2481 C C . VAL A 1 317 ? 19.319 -8.645 29.997 1.00 34.22 317 VAL A C 1
ATOM 2483 O O . VAL A 1 317 ? 20.460 -8.223 30.134 1.00 34.22 317 VAL A O 1
ATOM 2486 N N . VAL A 1 318 ? 18.219 -7.870 30.108 1.00 35.56 318 VAL A N 1
ATOM 2487 C CA . VAL A 1 318 ? 17.781 -6.866 31.136 1.00 35.56 318 VAL A CA 1
ATOM 2488 C C . VAL A 1 318 ? 18.779 -5.856 31.772 1.00 35.56 318 VAL A C 1
ATOM 2490 O O . VAL A 1 318 ? 19.710 -6.278 32.451 1.00 35.56 318 VAL A O 1
ATOM 2493 N N . ARG A 1 319 ? 18.478 -4.532 31.752 1.00 33.88 319 ARG A N 1
ATOM 2494 C CA . ARG A 1 319 ? 17.855 -3.739 32.865 1.00 33.88 319 ARG A CA 1
ATOM 2495 C C . ARG A 1 319 ? 17.882 -2.206 32.654 1.00 33.88 319 ARG A C 1
ATOM 2497 O O . ARG A 1 319 ? 18.882 -1.652 32.218 1.00 33.88 319 ARG A O 1
ATOM 2504 N N . ASP A 1 320 ? 16.775 -1.577 33.050 1.00 32.94 320 ASP A N 1
ATOM 2505 C CA . ASP A 1 320 ? 16.389 -0.155 33.020 1.00 32.94 320 ASP A CA 1
ATOM 2506 C C . ASP A 1 320 ? 17.264 0.830 33.817 1.00 32.94 320 ASP A C 1
ATOM 2508 O O . ASP A 1 320 ? 17.848 0.443 34.831 1.00 32.94 320 ASP A O 1
ATOM 2512 N N . GLN A 1 321 ? 17.200 2.123 33.445 1.00 38.94 321 GLN A N 1
ATOM 2513 C CA . GLN A 1 321 ? 17.028 3.254 34.381 1.00 38.94 321 GLN A CA 1
ATOM 2514 C C . GLN A 1 321 ? 16.686 4.588 33.667 1.00 38.94 321 GLN A C 1
ATOM 2516 O O . GLN A 1 321 ? 17.453 5.084 32.845 1.00 38.94 321 GLN A O 1
ATOM 2521 N N . GLU A 1 322 ? 15.529 5.159 34.026 1.00 33.66 322 GLU A N 1
ATOM 2522 C CA . GLU A 1 322 ? 15.018 6.510 33.710 1.00 33.66 322 GLU A CA 1
ATOM 2523 C C . GLU A 1 322 ? 15.747 7.634 34.472 1.00 33.66 322 GLU A C 1
ATOM 2525 O O . GLU A 1 322 ? 16.291 7.378 35.543 1.00 33.66 322 GLU A O 1
ATOM 2530 N N . LEU A 1 323 ? 15.652 8.886 33.980 1.00 41.84 323 LEU A N 1
ATOM 2531 C CA . LEU A 1 323 ? 15.671 10.159 34.745 1.00 41.84 323 LEU A CA 1
ATOM 2532 C C . LEU A 1 323 ? 15.246 11.353 33.824 1.00 41.84 323 LEU A C 1
ATOM 2534 O O . LEU A 1 323 ? 15.308 11.215 32.605 1.00 41.84 323 LEU A O 1
ATOM 2538 N N . PRO A 1 324 ? 14.755 12.499 34.358 1.00 33.66 324 PRO A N 1
ATOM 2539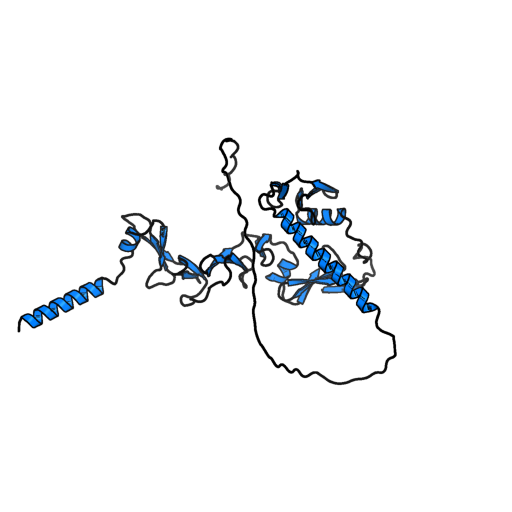 C CA . PRO A 1 324 ? 13.430 13.052 34.039 1.00 33.66 324 PRO A CA 1
ATOM 2540 C C . PRO A 1 324 ? 13.412 14.533 33.574 1.00 33.66 324 PRO A C 1
ATOM 2542 O O . PRO A 1 324 ? 14.405 15.254 33.635 1.00 33.66 324 PRO A O 1
ATOM 2545 N N . VAL A 1 325 ? 12.227 14.992 33.146 1.00 30.77 325 VAL A N 1
ATOM 2546 C CA . VAL A 1 325 ? 11.887 16.350 32.659 1.00 30.77 325 VAL A CA 1
ATOM 2547 C C . VAL A 1 325 ? 11.621 17.344 33.809 1.00 30.77 325 VAL A C 1
ATOM 2549 O O . VAL A 1 325 ? 10.992 16.950 34.792 1.00 30.77 325 VAL A O 1
ATOM 2552 N N . PRO A 1 326 ? 11.959 18.647 33.680 1.00 38.94 326 PRO A N 1
ATOM 2553 C CA . PRO A 1 326 ? 11.404 19.702 34.525 1.00 38.94 326 PRO A CA 1
ATOM 2554 C C . PRO A 1 326 ? 10.323 20.541 33.812 1.00 38.94 326 PRO A C 1
ATOM 2556 O O . PRO A 1 326 ? 10.486 20.989 32.679 1.00 38.94 326 PRO A O 1
ATOM 2559 N N . GLN A 1 327 ? 9.221 20.780 34.530 1.00 32.28 327 GLN A N 1
ATOM 2560 C CA . GLN A 1 327 ? 8.147 21.722 34.202 1.00 32.28 327 GLN A CA 1
ATOM 2561 C C . GLN A 1 327 ? 8.521 23.157 34.611 1.00 32.28 327 GLN A C 1
ATOM 2563 O O . GLN A 1 327 ? 9.100 23.363 35.677 1.00 32.28 327 GLN A O 1
ATOM 2568 N N . ALA A 1 328 ? 8.069 24.150 33.842 1.00 43.50 328 ALA A N 1
ATOM 2569 C CA . ALA A 1 328 ? 7.861 25.511 34.330 1.00 43.50 328 ALA A CA 1
ATOM 2570 C C . ALA A 1 328 ? 6.585 26.102 33.706 1.00 43.50 328 ALA A C 1
ATOM 2572 O O . ALA A 1 328 ? 6.456 26.209 32.488 1.00 43.50 328 ALA A O 1
ATOM 2573 N N . ASN A 1 329 ? 5.638 26.432 34.584 1.00 30.73 329 ASN A N 1
ATOM 2574 C CA . ASN A 1 329 ? 4.411 27.179 34.324 1.00 30.73 329 ASN A CA 1
ATOM 2575 C C . ASN A 1 329 ? 4.725 28.660 34.073 1.00 30.73 329 ASN A C 1
ATOM 2577 O O . ASN A 1 329 ? 5.569 29.191 34.783 1.00 30.73 329 ASN A O 1
ATOM 2581 N N . ASP A 1 330 ? 3.951 29.339 33.215 1.00 40.66 330 ASP A N 1
ATOM 2582 C CA . ASP A 1 330 ? 3.429 30.676 33.542 1.00 40.66 330 ASP A CA 1
ATOM 2583 C C . ASP A 1 330 ? 2.212 31.117 32.681 1.00 40.66 330 ASP A C 1
ATOM 2585 O O . ASP A 1 330 ? 2.226 31.113 31.454 1.00 40.66 330 ASP A O 1
ATOM 2589 N N . LYS A 1 331 ? 1.146 31.456 33.424 1.00 36.50 331 LYS A N 1
ATOM 2590 C CA . LYS A 1 331 ? -0.086 32.268 33.230 1.00 36.50 331 LYS A CA 1
ATOM 2591 C C . LYS A 1 331 ? -0.476 32.938 31.878 1.00 36.50 331 LYS A C 1
ATOM 2593 O O . LYS A 1 331 ? 0.204 33.855 31.443 1.00 36.50 331 LYS A O 1
ATOM 2598 N N . LEU A 1 332 ? -1.702 32.593 31.404 1.00 35.03 332 LEU A N 1
ATOM 2599 C CA . LEU A 1 332 ? -3.006 33.357 31.318 1.00 35.03 332 LEU A CA 1
ATOM 2600 C C . LEU A 1 332 ? -3.035 34.780 30.650 1.00 35.03 332 LEU A C 1
ATOM 2602 O O . LEU A 1 332 ? -2.045 35.471 30.856 1.00 35.03 332 LEU A O 1
ATOM 2606 N N . PRO A 1 333 ? -4.124 35.349 30.013 1.00 33.66 333 PRO A N 1
ATOM 2607 C CA . PRO A 1 333 ? -5.580 35.013 29.947 1.00 33.66 333 PRO A CA 1
ATOM 2608 C C . PRO A 1 333 ? -6.318 35.073 28.570 1.00 33.66 333 PRO A C 1
ATOM 2610 O O . PRO A 1 333 ? -5.774 35.456 27.543 1.00 33.66 333 PRO A O 1
ATOM 2613 N N . GLN A 1 334 ? -7.615 34.720 28.651 1.00 32.84 334 GLN A N 1
ATOM 2614 C CA . GLN A 1 334 ? -8.730 34.582 27.684 1.00 32.84 334 GLN A CA 1
ATOM 2615 C C . GLN A 1 334 ? -9.020 35.719 26.665 1.00 32.84 334 GLN A C 1
ATOM 2617 O O . GLN A 1 334 ? -8.693 36.877 26.923 1.00 32.84 334 GLN A O 1
ATOM 2622 N N . PRO A 1 335 ? -9.753 35.407 25.564 1.00 32.94 335 PRO A N 1
ATOM 2623 C CA . PRO A 1 335 ? -10.107 36.352 24.506 1.00 32.94 335 PRO A CA 1
ATOM 2624 C C . PRO A 1 335 ? -11.466 37.039 24.725 1.00 32.94 335 PRO A C 1
ATOM 2626 O O . PRO A 1 335 ? -12.445 36.416 25.141 1.00 32.94 335 PRO A O 1
ATOM 2629 N N . SER A 1 336 ? -11.531 38.325 24.376 1.00 38.34 336 SER A N 1
ATOM 2630 C CA . SER A 1 336 ? -12.769 39.086 24.209 1.00 38.34 336 SER A CA 1
ATOM 2631 C C . SER A 1 336 ? -13.298 38.993 22.776 1.00 38.34 336 SER A C 1
ATOM 2633 O O . SER A 1 336 ? -12.543 38.862 21.815 1.00 38.34 336 SER A O 1
ATOM 2635 N N . ALA A 1 337 ? -14.620 39.056 22.699 1.00 34.88 337 ALA A N 1
ATOM 2636 C CA . ALA A 1 337 ? -15.489 38.849 21.558 1.00 34.88 337 ALA A CA 1
ATOM 2637 C C . ALA A 1 337 ? -15.391 39.910 20.439 1.00 34.88 337 ALA A C 1
ATOM 2639 O O . ALA A 1 337 ? -14.729 40.931 20.581 1.00 34.88 337 ALA A O 1
ATOM 2640 N N . GLU A 1 338 ? -16.188 39.645 19.394 1.00 33.22 338 GLU A N 1
ATOM 2641 C CA . GLU A 1 338 ? -16.706 40.572 18.373 1.00 33.22 338 GLU A CA 1
ATOM 2642 C C . GLU A 1 338 ? -15.906 40.694 17.066 1.00 33.22 338 GLU A C 1
ATOM 2644 O O . GLU A 1 338 ? -15.033 41.537 16.912 1.00 33.22 338 GLU A O 1
ATOM 2649 N N . ALA A 1 339 ? -16.308 39.906 16.061 1.00 36.84 339 ALA A N 1
ATOM 2650 C CA . ALA A 1 339 ? -16.747 40.445 14.767 1.00 36.84 339 ALA A CA 1
ATOM 2651 C C . ALA A 1 339 ? -17.414 39.340 13.931 1.00 36.84 339 ALA A C 1
ATOM 2653 O O . ALA A 1 339 ? -16.801 38.360 13.519 1.00 36.84 339 ALA A O 1
ATOM 2654 N N . VAL A 1 340 ? -18.713 39.528 13.730 1.00 32.53 340 VAL A N 1
ATOM 2655 C CA . VAL A 1 340 ? -19.656 38.700 12.979 1.00 32.53 340 VAL A CA 1
ATOM 2656 C C . VAL A 1 340 ? -19.617 39.063 11.488 1.00 32.53 340 VAL A C 1
ATOM 2658 O O . VAL A 1 340 ? -19.379 40.218 11.141 1.00 32.53 340 VAL A O 1
ATOM 2661 N N . SER A 1 341 ? -20.033 38.098 10.655 1.00 30.94 341 SER A N 1
ATOM 2662 C CA . SER A 1 341 ? -20.523 38.234 9.266 1.00 30.94 341 SER A CA 1
ATOM 2663 C C . SER A 1 341 ? -19.441 38.304 8.183 1.00 30.94 341 SER A C 1
ATOM 2665 O O . SER A 1 341 ? -18.477 39.040 8.305 1.00 30.94 341 SER A O 1
ATOM 2667 N N . SER A 1 342 ? -19.529 37.609 7.048 1.00 34.41 342 SER A N 1
ATOM 2668 C CA . SER A 1 342 ? -20.699 37.207 6.259 1.00 34.41 342 SER A CA 1
ATOM 2669 C C . SER A 1 342 ? -20.256 36.193 5.185 1.00 34.41 342 SER A C 1
ATOM 2671 O O . SER A 1 342 ? -19.092 36.214 4.792 1.00 34.41 342 SER A O 1
ATOM 2673 N N . TYR A 1 343 ? -21.220 35.437 4.643 1.00 38.19 343 TYR A N 1
ATOM 2674 C CA . TYR A 1 343 ? -21.221 34.667 3.380 1.00 38.19 343 TYR A CA 1
ATOM 2675 C C . TYR A 1 343 ? -21.200 33.131 3.472 1.00 38.19 343 TYR A C 1
ATOM 2677 O O . TYR A 1 343 ? -20.305 32.465 2.963 1.00 38.19 343 TYR A O 1
ATOM 2685 N N . ASP A 1 344 ? -22.317 32.594 3.973 1.00 32.69 344 ASP A N 1
ATOM 2686 C CA . ASP A 1 344 ? -22.932 31.359 3.473 1.00 32.69 344 ASP A CA 1
ATOM 2687 C C . ASP A 1 344 ? -23.783 31.653 2.225 1.00 32.69 344 ASP A C 1
ATOM 2689 O O . ASP A 1 344 ? -24.753 32.415 2.297 1.00 32.69 344 ASP A O 1
ATOM 2693 N N . LYS A 1 345 ? -23.478 31.016 1.087 1.00 37.53 345 LYS A N 1
ATOM 2694 C CA . LYS A 1 345 ? -24.484 30.606 0.087 1.00 37.53 345 LYS A CA 1
ATOM 2695 C C . LYS A 1 345 ? -23.869 29.662 -0.946 1.00 37.53 345 LYS A C 1
ATOM 2697 O O . LYS A 1 345 ? -22.778 29.923 -1.430 1.00 37.53 345 LYS A O 1
ATOM 2702 N N . PHE A 1 346 ? -24.651 28.653 -1.335 1.00 36.41 346 PHE A N 1
ATOM 2703 C CA . PHE A 1 346 ? -24.422 27.618 -2.360 1.00 36.41 346 PHE A CA 1
ATOM 2704 C C . PHE A 1 346 ? -23.992 26.233 -1.853 1.00 36.41 346 PHE A C 1
ATOM 2706 O O . PHE A 1 346 ? -22.975 25.678 -2.248 1.00 36.41 346 PHE A O 1
ATOM 2713 N N . SER A 1 347 ? -24.894 25.615 -1.086 1.00 31.48 347 SER A N 1
ATOM 2714 C CA . SER A 1 347 ? -25.215 24.195 -1.254 1.00 31.48 347 SER A CA 1
ATOM 2715 C C . SER A 1 347 ? -26.659 24.076 -1.758 1.00 31.48 347 SER A C 1
ATOM 2717 O O . SER A 1 347 ? -27.496 24.920 -1.435 1.00 31.48 347 SER A O 1
ATOM 2719 N N . SER A 1 348 ? -26.940 23.001 -2.496 1.00 35.69 348 SER A N 1
ATOM 2720 C CA . SER A 1 348 ? -28.249 22.538 -2.995 1.00 35.69 348 SER A CA 1
ATOM 2721 C C . SER A 1 348 ? -28.644 22.976 -4.408 1.00 35.69 348 SER A C 1
ATOM 2723 O O . SER A 1 348 ? -29.284 24.005 -4.611 1.00 35.69 348 SER A O 1
ATOM 2725 N N . LYS A 1 349 ? -28.352 22.105 -5.379 1.00 41.25 349 LYS A N 1
ATOM 2726 C CA . LYS A 1 349 ? -29.280 21.680 -6.443 1.00 41.25 349 LYS A CA 1
ATOM 2727 C C . LYS A 1 349 ? -28.646 20.507 -7.189 1.00 41.25 349 LYS A C 1
ATOM 2729 O O . LYS A 1 349 ? -27.540 20.668 -7.674 1.00 41.25 349 LYS A O 1
ATOM 2734 N N . PHE A 1 350 ? -29.328 19.361 -7.199 1.00 40.28 350 PHE A N 1
ATOM 2735 C CA . PHE A 1 350 ? -29.481 18.384 -8.295 1.00 40.28 350 PHE A CA 1
ATOM 2736 C C . PHE A 1 350 ? -29.866 17.008 -7.715 1.00 40.28 350 PHE A C 1
ATOM 2738 O O . PHE A 1 350 ? -29.055 16.097 -7.613 1.00 40.28 350 PHE A O 1
ATOM 2745 N N . ILE A 1 351 ? -31.143 16.889 -7.334 1.00 37.09 351 ILE A N 1
ATOM 2746 C CA . ILE A 1 351 ? -31.929 15.650 -7.375 1.00 37.09 351 ILE A CA 1
ATOM 2747 C C . ILE A 1 351 ? -33.235 16.037 -8.082 1.00 37.09 351 ILE A C 1
ATOM 2749 O O . ILE A 1 351 ? -33.941 16.914 -7.585 1.00 37.09 351 ILE A O 1
ATOM 2753 N N . SER A 1 352 ? -33.477 15.451 -9.259 1.00 40.81 352 SER A N 1
ATOM 2754 C CA . SER A 1 352 ? -34.775 15.158 -9.902 1.00 40.81 352 SER A CA 1
ATOM 2755 C C . SER A 1 352 ? -34.626 15.178 -11.431 1.00 40.81 352 SER A C 1
ATOM 2757 O O . SER A 1 352 ? -34.740 16.232 -12.062 1.00 40.81 352 SER A O 1
ATOM 2759 N N . MET A 1 353 ? -34.317 14.011 -12.000 1.00 42.47 353 MET A N 1
ATOM 2760 C CA . MET A 1 353 ? -34.959 13.426 -13.184 1.00 42.47 353 MET A CA 1
ATOM 2761 C C . MET A 1 353 ? -34.598 11.947 -13.266 1.00 42.47 353 MET A C 1
ATOM 2763 O O . MET A 1 353 ? -33.429 11.626 -12.950 1.00 42.47 353 MET A O 1
#

Sequence (353 aa):
MENRLLVIWLLLAIATALVKAELTDISAICRISDPWQMLPHKDHCQRFYVCTGDDDMPFQEFNCPAEYHFSKKLMICVPGACTDESVFCGLTNSVERVQSDCTRYRQCLEGGSFAVAKCSVGNYFDPARRACLPVAISAAHQCSCVLPDNATLANPSDCETYFRCHSGQAELVQCPSGDYFDERVSSCVPDHTGICLEKPTMPPTLTEQALAMDECIRTGSRLAPHSRDCQRYYICAKKRVLEMRCPRGQYFDVVRRYCALDLGSECQALQAEKQDLELEENIQVELEKNIQMDIPAKHKVKNQGHKPVQKNSEKEVVRDQELPVPQANDKLPQPSAEAVSSYDKFSSKFISM

Foldseek 3Di:
DVVVVVVVVVVVVVVVVVVVVPPPPVLVVLCPDDAQQKAADDPAQQKIWGQHNDNVDRIDMDGHPPQWGQDRQPRDTAGHDSVCPDQFDPDAQQKAADQQAQQKIWTQHDRRGTDIDGHDPQWGQQNVVRDTDGPDPDLLCCLQPPDDAQQKAQDPVAQQWIFGRHPSGTDIDGHPAQWGQDPVVRHTDHPPPCPRVDDDDDDDPCPQFNQLQVQCVVLVDQKGARPQAQQWIWGDDPNDIDIDGHDPQWGQDSVVRHTHHPPPCPRVVVNVVVVVVVVVVVVVVVVVVVVVPDDDDDDDDDDDDDDDDDDDDDDDDDDDDDDDDDDDDDDDDDDDDDDDDDDDDDDDDDDDD

Organism: Drosophila melanogaster (NCBI:txid7227)

InterPro domains:
  IPR002557 Chitin binding domain [PF01607] (38-79)
  IPR002557 Chitin binding domain [PF01607] (98-134)
  IPR002557 Chitin binding domain [PF01607] (145-196)
  IPR002557 Chitin binding domain [PF01607] (216-267)
  IPR002557 Chitin binding domain [PS50940] (27-77)
  IPR002557 Chitin binding domain [PS50940] (86-132)
  IPR002557 Chitin binding domain [PS50940] (142-198)
  IPR002557 Chitin binding domain [PS50940] (213-269)
  IPR002557 Chitin binding domain [SM00494] (28-84)
  IPR002557 Chitin binding domain [SM00494] (141-198)
  IPR002557 Chitin binding domain [SM00494] (214-269)
  IPR036508 Chitin binding domain superfamily [SSF57625] (24-87)
  IPR036508 Chitin binding domain superfamily [SSF57625] (88-137)
  IPR036508 Chitin binding domain superfamily [SSF57625] (141-206)
  IPR036508 Chitin binding domain superfamily [SSF57625] (216-269)
  IPR051940 Chitin-binding developmental regulator [PTHR23301] (144-315)

pLDDT: mean 73.53, std 20.17, range [30.3, 96.12]